Protein 1CYN (pdb70)

Solvent-accessible surface area: 87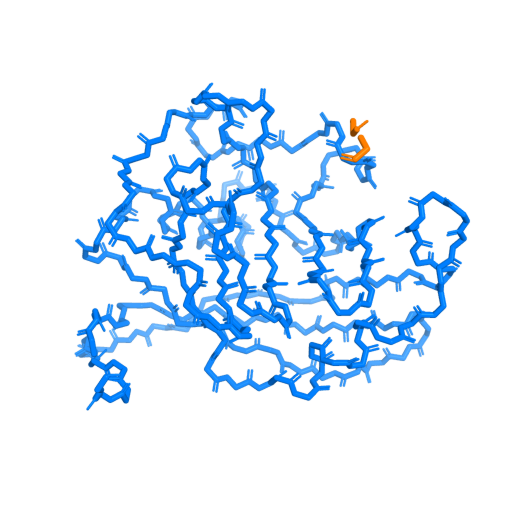54 Å² total

Foldseek 3Di:
DAWFFWKKKFFKAFFPGGLGIWIKGWRCVVQVVVVVFQQCQQACVVVHHAAFAFFFAAAAQWKTKTFARPPNHPPHAATPVGRWAFDRFQPDAQAFFFWKWFDADWGRGGGGMIIGTHTRDRVCRPTIHTTIGTPDCVVSRVVVNPADADPRRGHPTTMTRNHMHMDGDPDIDDPDDD

GO terms:
  GO:0005515 protein binding (F, IPI)
  GO:0003755 peptidyl-prolyl cis-trans isomerase activity (F, IDA)
  GO:0030593 neutrophil chemotaxis (P, IDA)
  GO:0042470 melanosome (C, EXP)
  GO:0005783 endoplasmic reticulum (C, TAS)
  GO:0048471 perinuclear region of cytoplasm (C, IDA)
  GO:0044794 host-mediated activation of viral process (P, IMP)
  GO:0044829 host-mediated activation of viral genome replication (P, IMP)
  GO:0070063 RNA polymerase binding (F, IPI)
  GO:0005788 endoplasmic reticulum lumen (C, TAS)
  GO:0005829 cytosol (C, TAS)
  GO:0005783 endoplasmic reticulum (C, IDA)
  GO:0006457 protein folding (P, IDA)
  GO:0070062 extracellular exosome (C, HDA)
  GO:0005634 nucleus (C, HDA)
  GO:0005925 focal adhesion (C, HDA)
  GO:0016020 membrane (C, HDA)
  GO:0040018 positive regulation of multicellular organism growth (P, IMP)
  GO:0003723 RNA binding (F, HDA)
  GO:0050821 protein stabilization (P, IMP)

Nearest PDB structures (foldseek):
  1cyn-assembly1_A  TM=1.006E+00  e=3.458E-37  Homo sapiens
  4fru-assembly1_A  TM=9.930E-01  e=2.371E-34  Equus caballus
  4frv-assembly1_A  TM=9.928E-01  e=8.377E-34  Equus caballus
  2rmc-assembly4_G  TM=9.953E-01  e=3.148E-30  Mus musculus
  8cu5-assembly3_C  TM=1.000E+00  e=2.821E-30  Brugia malayi

CATH classification: 2.40.100.10

Sequence (180 aa):
GPKVTVKVYFDLRIGDEDVGRVIFGLFGKTVPKTVDNFVALATGEKGFGYKNSKFHRVIKDFMIQGGDFTRGDGTGGKSIYGERFPDENFKLKHYGPGWVSMANAGKDTNGSQFFITTVKTAWLDGKHVVFGKVLEGMEVVRKVESTKTDSRDKPLKDVIIADCGKIEVEKPFAIAKEVA

Organism: Homo sapiens (NCBI:txid9606)

Secondary structure (DSSP, 8-state):
-PEEEEEEEEEEEETTEEEEEEEEEE-TTTSHHHHHHHHHHHHTTTS--STT-BEEEEETTTEEEE--TTTSSSS---BBTBS-B------S---STTEEEE--SSTT-B-S-EEEESS--GGGTTTS-EEEEEEE-HHHHHHHHTS-B-TTS-BSS-EEEEEEEEEEEEEEEEPS--/--

InterPro domains:
  IPR002130 Cyclophilin-type peptidyl-prolyl cis-trans isomerase domain [PF00160] (48-203)
  IPR002130 Cyclophilin-type peptidyl-prolyl cis-trans isomerase domain [PR00153] (64-79)
  IPR002130 Cyclophilin-type peptidyl-prolyl cis-trans isomerase domain [PR00153] (93-105)
  IPR002130 Cyclophilin-type peptidyl-prolyl cis-trans isomerase domain [PR00153] (136-151)
  IPR002130 Cyclophilin-type peptidyl-prolyl cis-trans isomerase domain [PR00153] (151-163)
  IPR002130 Cyclophilin-type peptidyl-prolyl cis-trans isomerase domain [PR00153] (164-179)
  IPR002130 Cyclophilin-type peptidyl-prolyl cis-trans isomerase domain [PS50072] (47-204)
  IPR020892 Cyclophilin-type peptidyl-prolyl cis-trans isomerase, conserved site [PS00170] (88-105)
  IPR029000 Cyclophilin-like domain superfamily [G3DSA:2.40.100.10] (29-216)
  IPR029000 Cyclophilin-like domain superfamily [SSF50891] (42-206)

Structure (mmCIF, N/CA/C/O backbone):
data_1CYN
#
_entry.id   1CYN
#
_cell.length_a   37.460
_cell.length_b   46.944
_cell.length_c   115.442
_cell.angle_alpha   90.00
_cell.angle_beta   90.00
_cell.angle_gamma   90.00
#
_symmetry.space_group_name_H-M   'P 21 21 21'
#
loop_
_entity.id
_entity.type
_entity.pdbx_description
1 polymer 'PEPTIDYL-PROLYL CIS-TRANS ISOMERASE B'
2 polymer 'CYCLOSPORIN A'
3 water water
#
loop_
_atom_site.group_PDB
_atom_site.id
_atom_site.type_symbol
_atom_site.label_atom_id
_atom_site.label_alt_id
_atom_site.label_comp_id
_atom_site.label_asym_id
_atom_site.label_entity_id
_atom_site.label_seq_id
_atom_site.pdbx_PDB_ins_code
_atom_site.Cartn_x
_atom_site.Cartn_y
_atom_site.Cartn_z
_atom_site.occupancy
_atom_site.B_iso_or_equiv
_atom_site.auth_seq_id
_atom_site.auth_comp_id
_atom_site.auth_asym_id
_atom_site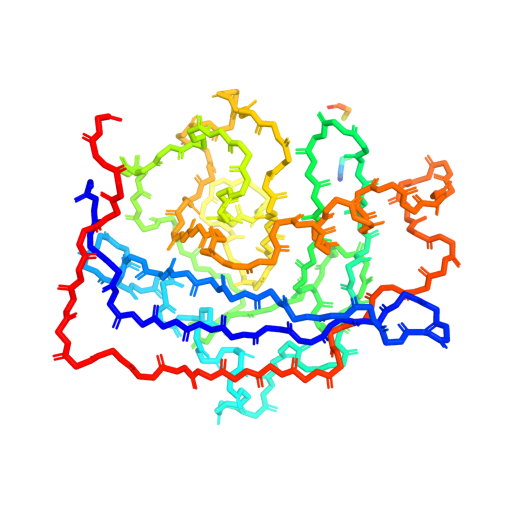.auth_atom_id
_atom_site.pdbx_PDB_model_num
ATOM 1 N N . GLY A 1 1 ? 8.882 -0.949 50.135 1.00 46.50 7 GLY A N 1
ATOM 2 C CA . GLY A 1 1 ? 8.453 -0.578 48.787 1.00 43.17 7 GLY A CA 1
ATOM 3 C C . GLY A 1 1 ? 9.336 -1.275 47.754 1.00 40.29 7 GLY A C 1
ATOM 4 O O . GLY A 1 1 ? 9.356 -2.516 47.735 1.00 41.86 7 GLY A O 1
ATOM 5 N N . PRO A 1 2 ? 10.059 -0.534 46.890 1.00 34.88 8 PRO A N 1
ATOM 6 C CA . PRO A 1 2 ? 11.022 -1.098 45.948 1.00 28.95 8 PRO A CA 1
ATOM 7 C C . PRO A 1 2 ? 12.181 -1.686 46.773 1.00 24.45 8 PRO A C 1
ATOM 8 O O . PRO A 1 2 ? 12.316 -1.388 47.979 1.00 23.10 8 PRO A O 1
ATOM 12 N N . LYS A 1 3 ? 12.967 -2.553 46.146 1.00 18.76 9 LYS A N 1
ATOM 13 C CA . LYS A 1 3 ? 14.082 -3.182 46.822 1.00 18.13 9 LYS A CA 1
ATOM 14 C C . LYS A 1 3 ? 15.421 -2.531 46.566 1.00 15.90 9 LYS A C 1
ATOM 15 O O . LYS A 1 3 ? 15.738 -2.160 45.433 1.00 15.01 9 LYS A O 1
ATOM 21 N N . VAL A 1 4 ? 16.197 -2.358 47.634 1.00 14.42 10 VAL A N 1
ATOM 22 C CA . VAL A 1 4 ? 17.571 -1.863 47.556 1.00 13.03 10 VAL A CA 1
ATOM 23 C C . VAL A 1 4 ? 18.443 -3.010 47.073 1.00 10.07 10 VAL A C 1
ATOM 24 O O . VAL A 1 4 ? 18.443 -4.082 47.688 1.00 11.19 10 VAL A O 1
ATOM 28 N N . THR A 1 5 ? 19.171 -2.779 45.984 1.00 8.38 11 THR A N 1
ATOM 29 C CA . THR A 1 5 ? 20.018 -3.816 45.421 1.00 8.94 11 THR A CA 1
ATOM 30 C C . THR A 1 5 ? 21.516 -3.531 45.591 1.00 9.52 11 THR A C 1
ATOM 31 O O . THR A 1 5 ? 22.346 -4.435 45.424 1.00 9.55 11 THR A O 1
ATOM 35 N N . VAL A 1 6 ? 21.927 -2.303 45.928 1.00 9.45 12 VAL A N 1
ATOM 36 C CA . VAL A 1 6 ? 23.330 -1.904 46.046 1.00 11.47 12 VAL A CA 1
ATOM 37 C C . VAL A 1 6 ? 23.263 -0.683 46.954 1.00 10.65 12 VAL A C 1
ATOM 38 O O . VAL A 1 6 ? 22.235 0.022 46.957 1.00 10.67 12 VAL A O 1
ATOM 42 N N . LYS A 1 7 ? 24.353 -0.399 47.664 1.00 11.10 13 LYS A N 1
ATOM 43 C CA . LYS A 1 7 ? 24.439 0.830 48.436 1.00 10.38 13 LYS A CA 1
ATOM 44 C C . LYS A 1 7 ? 25.687 1.565 47.987 1.00 9.70 13 LYS A C 1
ATOM 45 O O . LYS A 1 7 ? 26.586 0.967 47.402 1.00 8.37 13 LYS A O 1
ATOM 51 N N . VAL A 1 8 ? 25.739 2.872 48.198 1.00 9.22 14 VAL A N 1
ATOM 52 C CA . VAL A 1 8 ? 26.840 3.737 47.803 1.00 9.31 14 VAL A CA 1
ATOM 53 C C . VAL A 1 8 ? 27.062 4.656 48.993 1.00 10.36 14 VAL A C 1
ATOM 54 O O . VAL A 1 8 ? 26.067 5.145 49.544 1.00 11.98 14 VAL A O 1
ATOM 58 N N . TYR A 1 9 ? 28.297 4.920 49.418 1.00 9.65 15 TYR A N 1
ATOM 59 C CA . TYR A 1 9 ? 28.506 5.883 50.481 1.00 8.23 15 TYR A CA 1
ATOM 60 C C . TYR A 1 9 ? 29.228 7.078 49.898 1.00 7.26 15 TYR A C 1
ATOM 61 O O . TYR A 1 9 ? 29.998 6.899 48.939 1.00 7.51 15 TYR A O 1
ATOM 70 N N . PHE A 1 10 ? 28.996 8.255 50.480 1.00 7.01 16 PHE A N 1
ATOM 71 C CA . PHE A 1 10 ? 29.749 9.472 50.193 1.00 7.91 16 PHE A CA 1
ATOM 72 C C . PHE A 1 10 ? 30.237 9.994 51.537 1.00 8.52 16 PHE A C 1
ATOM 73 O O . PHE A 1 10 ? 29.438 10.058 52.494 1.00 8.18 16 PHE A O 1
ATOM 81 N N . ASP A 1 11 ? 31.505 10.400 51.620 1.00 9.63 17 ASP A N 1
ATOM 82 C CA . ASP A 1 11 ? 32.065 11.084 52.797 1.00 8.64 17 ASP A CA 1
ATOM 83 C C . ASP A 1 11 ? 32.142 12.543 52.360 1.00 8.50 17 ASP A C 1
ATOM 84 O O . ASP A 1 11 ? 32.819 12.859 51.381 1.00 8.20 17 ASP A O 1
ATOM 89 N N . LEU A 1 12 ? 31.497 13.480 53.041 1.00 7.68 18 LEU A N 1
ATOM 90 C CA . LEU A 1 12 ? 31.424 14.871 52.617 1.00 7.48 18 LEU A CA 1
ATOM 91 C C . LEU A 1 12 ? 32.231 15.756 53.505 1.00 7.54 18 LEU A C 1
ATOM 92 O O . LEU A 1 12 ? 32.444 15.435 54.687 1.00 7.16 18 LEU A O 1
ATOM 97 N N . ARG A 1 13 ? 32.676 16.853 52.939 1.00 6.30 19 ARG A N 1
ATOM 98 C CA . ARG A 1 13 ? 33.406 17.864 53.677 1.00 10.28 19 ARG A CA 1
ATOM 99 C C . ARG A 1 13 ? 32.730 19.173 53.353 1.00 10.74 19 ARG A C 1
ATOM 100 O O . ARG A 1 13 ? 32.270 19.334 52.211 1.00 11.85 19 ARG A O 1
ATOM 108 N N . ILE A 1 14 ? 32.602 20.074 54.324 1.00 8.70 20 ILE A N 1
ATOM 109 C CA . ILE A 1 14 ? 32.047 21.400 54.059 1.00 9.79 20 ILE A CA 1
ATOM 110 C C . ILE A 1 14 ? 33.204 22.293 54.466 1.00 10.24 20 ILE A C 1
ATOM 111 O O . ILE A 1 14 ? 33.584 22.374 55.643 1.00 8.19 20 ILE A O 1
ATOM 116 N N . GLY A 1 15 ? 33.799 22.967 53.484 1.00 11.44 21 GLY A N 1
ATOM 117 C CA . GLY A 1 15 ? 34.969 23.809 53.723 1.00 12.64 21 GLY A CA 1
ATOM 118 C C . GLY A 1 15 ? 36.076 22.943 54.319 1.00 13.39 21 GLY A C 1
ATOM 119 O O . GLY A 1 15 ? 36.332 21.837 53.838 1.00 14.38 21 GLY A O 1
ATOM 120 N N . ASP A 1 16 ? 36.653 23.333 55.438 1.00 14.41 22 ASP A N 1
ATOM 121 C CA . ASP A 1 16 ? 37.748 22.581 56.023 1.00 16.76 22 ASP A CA 1
ATOM 122 C C . ASP A 1 16 ? 37.269 21.586 57.048 1.00 14.80 22 ASP A C 1
ATOM 123 O O . ASP A 1 16 ? 37.932 21.388 58.065 1.00 18.46 22 ASP A O 1
ATOM 128 N N . GLU A 1 17 ? 36.162 20.921 56.853 1.00 12.37 23 GLU A N 1
ATOM 129 C CA . GLU A 1 17 ? 35.650 20.087 57.911 1.00 11.73 23 GLU A CA 1
ATOM 130 C C . GLU A 1 17 ? 35.004 18.855 57.341 1.00 11.60 23 GLU A C 1
ATOM 131 O O . GLU A 1 17 ? 34.144 18.908 56.469 1.00 10.09 23 GLU A O 1
ATOM 137 N N . ASP A 1 18 ? 35.458 17.742 57.882 1.00 11.37 24 ASP A N 1
ATOM 138 C CA . ASP A 1 18 ? 34.889 16.440 57.644 1.00 12.03 24 ASP A CA 1
ATOM 139 C C . ASP A 1 18 ? 33.519 16.433 58.309 1.00 13.02 24 ASP A C 1
ATOM 140 O O . ASP A 1 18 ? 33.428 16.533 59.542 1.00 12.23 24 ASP A O 1
ATOM 145 N N . VAL A 1 19 ? 32.433 16.336 57.540 1.00 11.92 25 VAL A N 1
ATOM 146 C CA . VAL A 1 19 ? 31.132 16.439 58.160 1.00 11.85 25 VAL A CA 1
ATOM 147 C C . VAL A 1 19 ? 30.447 15.105 58.363 1.00 12.34 25 VAL A C 1
ATOM 148 O O . VAL A 1 19 ? 29.520 15.059 59.174 1.00 15.65 25 VAL A O 1
ATOM 155 N N . GLY A 1 20 ? 30.807 14.001 57.718 1.00 11.63 26 GLY A N 1
ATOM 156 C CA . GLY A 1 20 ? 30.147 12.721 57.954 1.00 10.17 26 GLY A CA 1
ATOM 157 C C . GLY A 1 20 ? 29.963 11.926 56.669 1.00 9.54 26 GLY A C 1
ATOM 158 O O . GLY A 1 20 ? 30.390 12.322 55.574 1.00 9.25 26 GLY A O 1
ATOM 159 N N . ARG A 1 21 ? 29.248 10.828 56.831 1.00 8.92 27 ARG A N 1
ATOM 160 C CA . ARG A 1 21 ? 29.002 9.863 55.783 1.00 10.73 27 ARG A CA 1
ATOM 161 C C . ARG A 1 21 ? 27.509 9.802 55.461 1.00 11.24 27 ARG A C 1
ATOM 162 O O . ARG A 1 21 ? 26.674 9.847 56.367 1.00 10.93 27 ARG A O 1
ATOM 170 N N . VAL A 1 22 ? 27.137 9.694 54.180 1.00 10.82 28 VAL A N 1
ATOM 171 C CA . VAL A 1 22 ? 25.755 9.542 53.713 1.00 10.25 28 VAL A CA 1
ATOM 172 C C . VAL A 1 22 ? 25.779 8.170 53.057 1.00 9.39 28 VAL A C 1
ATOM 173 O O . VAL A 1 22 ? 26.710 7.932 52.279 1.00 7.89 28 VAL A O 1
ATOM 177 N N . ILE A 1 23 ? 24.812 7.280 53.282 1.00 9.09 29 ILE A N 1
ATOM 178 C CA . ILE A 1 23 ? 24.748 5.969 52.609 1.00 9.15 29 ILE A CA 1
ATOM 179 C C . ILE A 1 23 ? 23.441 5.995 51.788 1.00 9.33 29 ILE A C 1
ATOM 180 O O . ILE A 1 23 ? 22.355 6.269 52.352 1.00 7.99 29 ILE A O 1
ATOM 185 N N . PHE A 1 24 ? 23.491 5.688 50.493 1.00 8.44 30 PHE A N 1
ATOM 186 C CA . PHE A 1 24 ? 22.320 5.641 49.614 1.00 9.11 30 PHE A CA 1
ATOM 187 C C . PHE A 1 24 ? 21.948 4.195 49.365 1.00 9.31 30 PHE A C 1
ATOM 188 O O . PHE A 1 24 ? 22.832 3.342 49.245 1.00 10.81 30 PHE A O 1
ATOM 196 N N . GLY A 1 25 ? 20.664 3.889 49.256 1.00 9.65 31 GLY A N 1
ATOM 197 C CA . GLY A 1 25 ? 20.210 2.575 48.821 1.00 8.08 31 GLY A CA 1
ATOM 198 C C . GLY A 1 25 ? 19.667 2.801 47.409 1.00 8.56 31 GLY A C 1
ATOM 199 O O . GLY A 1 25 ? 18.896 3.737 47.199 1.00 8.27 31 GLY A O 1
ATOM 200 N N . LEU A 1 26 ? 20.052 2.002 46.405 1.00 8.92 32 LEU A N 1
ATOM 201 C CA . LEU A 1 26 ? 19.679 2.220 45.007 1.00 8.88 32 LEU A CA 1
ATOM 202 C C . LEU A 1 26 ? 18.762 1.102 44.529 1.00 9.15 32 LEU A C 1
ATOM 203 O O . LEU A 1 26 ? 18.942 -0.079 44.881 1.00 9.56 32 LEU A O 1
ATOM 208 N N . PHE A 1 27 ? 17.798 1.466 43.686 1.00 8.94 33 PHE A N 1
ATOM 209 C CA . PHE A 1 27 ? 16.742 0.553 43.264 1.00 9.89 33 PHE A CA 1
ATOM 210 C C . PHE A 1 27 ? 17.029 -0.040 41.877 1.00 10.86 33 PHE A C 1
ATOM 211 O O . PHE A 1 27 ? 16.389 0.270 40.852 1.00 11.15 33 PHE A O 1
ATOM 219 N N . GLY A 1 28 ? 18.040 -0.919 41.870 1.00 11.31 34 GLY A N 1
ATOM 220 C CA . GLY A 1 28 ? 18.547 -1.548 40.653 1.00 12.12 34 GLY A CA 1
ATOM 221 C C . GLY A 1 28 ? 17.549 -2.466 39.946 1.00 14.22 34 GLY A C 1
ATOM 222 O O . GLY A 1 28 ? 17.731 -2.814 38.777 1.00 14.86 34 GLY A O 1
ATOM 223 N N . LYS A 1 29 ? 16.490 -2.933 40.585 1.00 15.60 35 LYS A N 1
ATOM 224 C CA . LYS A 1 29 ? 15.500 -3.716 39.879 1.00 18.42 35 LYS A CA 1
ATOM 225 C C . LYS A 1 29 ? 14.517 -2.774 39.175 1.00 17.68 35 LYS A C 1
ATOM 226 O O . LYS A 1 29 ? 13.898 -3.183 38.189 1.00 17.17 35 LYS A O 1
ATOM 232 N N . THR A 1 30 ? 14.338 -1.529 39.652 1.00 13.05 36 THR A N 1
ATOM 233 C CA . THR A 1 30 ? 13.376 -0.611 39.065 1.00 13.05 36 THR A CA 1
ATOM 234 C C . THR A 1 30 ? 13.984 0.192 37.919 1.00 12.72 36 THR A C 1
ATOM 235 O O . THR A 1 30 ? 13.386 0.413 36.858 1.00 12.54 36 THR A O 1
ATOM 239 N N . VAL A 1 31 ? 15.193 0.700 38.149 1.00 12.00 37 VAL A N 1
ATOM 240 C CA . VAL A 1 31 ? 15.886 1.507 37.155 1.00 10.38 37 VAL A CA 1
ATOM 241 C C . VAL A 1 31 ? 17.326 1.014 37.076 1.00 10.12 37 VAL A C 1
ATOM 242 O O . VAL A 1 31 ? 18.280 1.733 37.413 1.00 10.79 37 VAL A O 1
ATOM 246 N N . PRO A 1 32 ? 17.557 -0.209 36.577 1.00 10.18 38 PRO A N 1
ATOM 247 C CA . PRO A 1 32 ? 18.882 -0.806 36.504 1.00 10.47 38 PRO A CA 1
ATOM 248 C C . PRO A 1 32 ? 19.927 0.050 35.820 1.00 10.58 38 PRO A C 1
ATOM 249 O O . PRO A 1 32 ? 21.034 0.193 36.331 1.00 8.53 38 PRO A O 1
ATOM 253 N N . LYS A 1 33 ? 19.602 0.684 34.694 1.00 10.73 39 LYS A N 1
ATOM 254 C CA . LYS A 1 33 ? 20.627 1.409 33.960 1.00 12.25 39 LYS A CA 1
ATOM 255 C C . LYS A 1 33 ? 21.021 2.728 34.593 1.00 10.17 39 LYS A C 1
ATOM 256 O O . LYS A 1 33 ? 22.197 3.092 34.548 1.00 11.17 39 LYS A O 1
ATOM 262 N N . THR A 1 34 ? 20.092 3.424 35.233 1.00 10.27 40 THR A N 1
ATOM 263 C CA . THR A 1 34 ? 20.381 4.685 35.900 1.00 9.33 40 THR A CA 1
ATOM 264 C C . THR A 1 34 ? 21.149 4.319 37.176 1.00 9.01 40 THR A C 1
ATOM 265 O O . THR A 1 34 ? 22.057 5.063 37.585 1.00 10.52 40 THR A O 1
ATOM 269 N N . VAL A 1 35 ? 20.825 3.199 37.837 1.00 8.43 41 VAL A N 1
ATOM 270 C CA . VAL A 1 35 ? 21.577 2.788 39.009 1.00 8.37 41 VAL A CA 1
ATOM 271 C C . VAL A 1 35 ? 22.986 2.383 38.567 1.00 10.85 41 VAL A C 1
ATOM 272 O O . VAL A 1 35 ? 23.967 2.800 39.191 1.00 9.85 41 VAL A O 1
ATOM 276 N N . ASP A 1 36 ? 23.188 1.602 37.499 1.00 10.56 42 ASP A N 1
ATOM 277 C CA . ASP A 1 36 ? 24.542 1.231 37.078 1.00 11.12 42 ASP A CA 1
ATOM 278 C C . ASP A 1 36 ? 25.473 2.403 36.804 1.00 9.27 42 ASP A C 1
ATOM 279 O O . ASP A 1 36 ? 26.650 2.381 37.175 1.00 10.19 42 ASP A O 1
ATOM 284 N N . ASN A 1 37 ? 24.938 3.449 36.166 1.00 8.81 43 ASN A N 1
ATOM 285 C CA . ASN A 1 37 ? 25.642 4.703 35.904 1.00 8.75 43 ASN A CA 1
ATOM 286 C C . ASN A 1 37 ? 26.137 5.377 37.202 1.00 10.05 43 ASN A C 1
ATOM 287 O O . ASN A 1 37 ? 27.314 5.666 37.403 1.00 11.12 43 ASN A O 1
ATOM 292 N N . PHE A 1 38 ? 25.231 5.623 38.146 1.00 9.16 44 PHE A N 1
ATOM 293 C CA . PHE A 1 38 ? 25.566 6.218 39.442 1.00 9.29 44 PHE A CA 1
ATOM 294 C C . PHE A 1 38 ? 26.613 5.413 40.215 1.00 8.68 44 PHE A C 1
ATOM 295 O O . PHE A 1 38 ? 27.575 5.978 40.750 1.00 8.06 44 PHE A O 1
ATOM 303 N N . VAL A 1 39 ? 26.443 4.082 40.285 1.00 9.20 45 VAL A N 1
ATOM 304 C CA . VAL A 1 39 ? 27.385 3.218 41.001 1.00 10.73 45 VAL A CA 1
ATOM 305 C C . VAL A 1 39 ? 28.725 3.273 40.305 1.00 11.84 45 VAL A C 1
ATOM 306 O O . VAL A 1 39 ? 29.733 3.500 40.987 1.00 12.94 45 VAL A O 1
ATOM 310 N N . ALA A 1 40 ? 28.772 3.163 38.976 1.00 12.08 46 ALA A N 1
ATOM 311 C CA . ALA A 1 40 ? 30.045 3.241 38.250 1.00 12.53 46 ALA A CA 1
ATOM 312 C C . ALA A 1 40 ? 30.739 4.589 38.456 1.00 11.92 46 ALA A C 1
ATOM 313 O O . ALA A 1 40 ? 31.967 4.650 38.604 1.00 12.68 46 ALA A O 1
ATOM 315 N N . LEU A 1 41 ? 30.002 5.697 38.532 1.00 11.19 47 LEU A N 1
ATOM 316 C CA . LEU A 1 41 ? 30.653 6.959 38.823 1.00 11.81 47 LEU A CA 1
ATOM 317 C C . LEU A 1 41 ? 31.085 7.051 40.284 1.00 11.22 47 LEU A C 1
ATOM 318 O O . LEU A 1 41 ? 31.982 7.827 40.595 1.00 11.67 47 LEU A O 1
ATOM 323 N N . ALA A 1 42 ? 30.501 6.332 41.234 1.00 11.31 48 ALA A N 1
ATOM 324 C CA . ALA A 1 42 ? 30.929 6.420 42.612 1.00 11.55 48 ALA A CA 1
ATOM 325 C C . ALA A 1 42 ? 32.175 5.578 42.857 1.00 14.05 48 ALA A C 1
ATOM 326 O O . ALA A 1 42 ? 32.941 5.824 43.795 1.00 13.88 48 ALA A O 1
ATOM 328 N N . THR A 1 43 ? 32.391 4.513 42.087 1.00 14.48 49 THR A N 1
ATOM 329 C CA . THR A 1 43 ? 33.578 3.701 42.279 1.00 16.77 49 THR A CA 1
ATOM 330 C C . THR A 1 43 ? 34.736 4.268 41.440 1.00 19.03 49 THR A C 1
ATOM 331 O O . THR A 1 43 ? 35.889 3.915 41.681 1.00 20.11 49 THR A O 1
ATOM 335 N N . GLY A 1 44 ? 34.486 5.093 40.422 1.00 17.95 50 GLY A N 1
ATOM 336 C CA . GLY A 1 44 ? 35.541 5.620 39.584 1.00 20.73 50 GLY A CA 1
ATOM 337 C C . GLY A 1 44 ? 36.015 4.556 38.602 1.00 24.14 50 GLY A C 1
ATOM 338 O O . GLY A 1 44 ? 37.040 4.743 37.937 1.00 23.62 50 GLY A O 1
ATOM 339 N N . GLU A 1 45 ? 35.244 3.469 38.459 1.00 27.23 51 GLU A N 1
ATOM 340 C CA . GLU A 1 45 ? 35.536 2.338 37.588 1.00 30.75 51 GLU A CA 1
ATOM 341 C C . GLU A 1 45 ? 36.041 2.659 36.209 1.00 31.36 51 GLU A C 1
ATOM 342 O O . GLU A 1 45 ? 37.070 2.135 35.796 1.00 33.53 51 GLU A O 1
ATOM 348 N N . LYS A 1 46 ? 35.303 3.490 35.481 1.00 29.69 52 LYS A N 1
ATOM 349 C CA . LYS A 1 46 ? 35.642 3.816 34.118 1.00 29.74 52 LYS A CA 1
ATOM 350 C C . LYS A 1 46 ? 36.630 4.965 34.052 1.00 28.24 52 LYS A C 1
ATOM 351 O O . LYS A 1 46 ? 36.718 5.672 33.054 1.00 29.85 52 LYS A O 1
ATOM 357 N N . GLY A 1 47 ? 37.348 5.260 35.117 1.00 26.56 53 GLY A N 1
ATOM 358 C CA . GLY A 1 47 ? 38.373 6.277 35.063 1.00 26.00 53 GLY A CA 1
ATOM 359 C C . GLY A 1 47 ? 37.925 7.698 35.345 1.00 24.87 53 GLY A C 1
ATOM 360 O O . GLY A 1 47 ? 38.782 8.585 35.344 1.00 26.74 53 GLY A O 1
ATOM 361 N N . PHE A 1 48 ? 36.641 7.963 35.584 1.00 22.37 54 PHE A N 1
ATOM 362 C CA . PHE A 1 48 ? 36.151 9.284 35.927 1.00 17.99 54 PHE A CA 1
ATOM 363 C C . PHE A 1 48 ? 35.024 9.040 36.924 1.00 16.26 54 PHE A C 1
ATOM 364 O O . PHE A 1 48 ? 34.463 7.927 36.971 1.00 14.99 54 PHE A O 1
ATOM 372 N N . GLY A 1 49 ? 34.686 10.056 37.707 1.00 12.84 55 GLY A N 1
ATOM 373 C CA . GLY A 1 49 ? 33.641 9.873 38.671 1.00 12.94 55 GLY A CA 1
ATOM 374 C C . GLY A 1 49 ? 33.502 11.033 39.633 1.00 11.36 55 GLY A C 1
ATOM 375 O O . GLY A 1 49 ? 34.043 12.138 39.462 1.00 11.63 55 GLY A O 1
ATOM 376 N N . TYR A 1 50 ? 32.777 10.706 40.700 1.00 11.66 56 TYR A N 1
ATOM 377 C CA . TYR A 1 50 ? 32.351 11.720 41.662 1.00 10.44 56 TYR A CA 1
ATOM 378 C C . TYR A 1 50 ? 33.394 12.071 42.706 1.00 11.30 56 TYR A C 1
ATOM 379 O O . TYR A 1 50 ? 33.306 13.159 43.279 1.00 10.36 56 TYR A O 1
ATOM 388 N N . LYS A 1 51 ? 34.367 11.215 43.032 1.00 11.78 57 LYS A N 1
ATOM 389 C CA . LYS A 1 51 ? 35.336 11.548 44.061 1.00 11.76 57 LYS A CA 1
ATOM 390 C C . LYS A 1 51 ? 36.009 12.878 43.770 1.00 11.15 57 LYS A C 1
ATOM 391 O O . LYS A 1 51 ? 36.491 13.120 42.664 1.00 12.08 57 LYS A O 1
ATOM 397 N N . ASN A 1 52 ? 36.006 13.753 44.767 1.00 10.55 58 ASN A N 1
ATOM 398 C CA . ASN A 1 52 ? 36.597 15.085 44.799 1.00 10.53 58 ASN A CA 1
ATOM 399 C C . ASN A 1 52 ? 35.763 16.107 44.075 1.00 12.91 58 ASN A C 1
ATOM 400 O O . ASN A 1 52 ? 36.199 17.264 43.962 1.00 13.80 58 ASN A O 1
ATOM 405 N N . SER A 1 53 ? 34.548 15.793 43.597 1.00 12.63 59 SER A N 1
ATOM 406 C CA . SER A 1 53 ? 33.711 16.827 42.976 1.00 11.18 59 SER A CA 1
ATOM 407 C C . SER A 1 53 ? 32.844 17.535 44.015 1.00 11.27 59 SER A C 1
ATOM 408 O O . SER A 1 53 ? 32.764 17.085 45.167 1.00 11.53 59 SER A O 1
ATOM 411 N N . LYS A 1 54 ? 32.154 18.607 43.615 1.00 12.21 60 LYS A N 1
ATOM 412 C CA . LYS A 1 54 ? 31.439 19.459 44.557 1.00 13.29 60 LYS A CA 1
ATOM 413 C C . LYS A 1 54 ? 29.948 19.482 44.340 1.00 13.16 60 LYS A C 1
ATOM 414 O O . LYS A 1 54 ? 29.470 19.154 43.243 1.00 13.99 60 LYS A O 1
ATOM 420 N N . PHE A 1 55 ? 29.215 19.899 45.360 1.00 10.00 61 PHE A N 1
ATOM 421 C CA . PHE A 1 55 ? 27.795 20.174 45.238 1.00 10.58 61 PHE A CA 1
ATOM 422 C C . PHE A 1 55 ? 27.767 21.648 44.897 1.00 10.96 61 PHE A C 1
ATOM 423 O O . PHE A 1 55 ? 28.112 22.507 45.706 1.00 13.80 61 PHE A O 1
ATOM 431 N N . HIS A 1 56 ? 27.360 21.968 43.681 1.00 10.59 62 HIS A N 1
ATOM 432 C CA . HIS A 1 56 ? 27.371 23.344 43.232 1.00 9.42 62 HIS A CA 1
ATOM 433 C C . HIS A 1 56 ? 26.126 24.169 43.512 1.00 9.32 62 HIS A C 1
ATOM 434 O O . HIS A 1 56 ? 26.182 25.385 43.319 1.00 9.48 62 HIS A O 1
ATOM 441 N N . ARG A 1 57 ? 25.003 23.565 43.926 1.00 9.01 63 ARG A N 1
ATOM 442 C CA . ARG A 1 57 ? 23.764 24.328 44.045 1.00 8.71 63 ARG A CA 1
ATOM 443 C C . ARG A 1 57 ? 22.950 23.738 45.187 1.00 9.39 63 ARG A C 1
ATOM 444 O O . ARG A 1 57 ? 22.661 22.529 45.151 1.00 7.94 63 ARG A O 1
ATOM 452 N N . VAL A 1 58 ? 22.702 24.509 46.277 1.00 9.44 64 VAL A N 1
ATOM 453 C CA . VAL A 1 58 ? 21.892 23.962 47.365 1.00 11.08 64 VAL A CA 1
ATOM 454 C C . VAL A 1 58 ? 20.915 25.074 47.701 1.00 9.78 64 VAL A C 1
ATOM 455 O O . VAL A 1 58 ? 21.241 26.266 47.682 1.00 10.62 64 VAL A O 1
ATOM 462 N N . ILE A 1 59 ? 19.667 24.675 47.914 1.00 8.20 65 ILE A N 1
ATOM 463 C CA . ILE A 1 59 ? 18.592 25.601 48.202 1.00 9.27 65 ILE A CA 1
ATOM 464 C C . ILE A 1 59 ? 17.878 24.970 49.396 1.00 10.28 65 ILE A C 1
ATOM 465 O O . ILE A 1 59 ? 17.357 23.849 49.340 1.00 10.16 65 ILE A O 1
ATOM 470 N N . LYS A 1 60 ? 17.863 25.696 50.503 1.00 10.37 66 LYS A N 1
ATOM 471 C CA . LYS A 1 60 ? 17.220 25.263 51.736 1.00 11.03 66 LYS A CA 1
ATOM 472 C C . LYS A 1 60 ? 15.745 25.032 51.422 1.00 11.82 66 LYS A C 1
ATOM 473 O O . LYS A 1 60 ? 15.155 25.740 50.606 1.00 11.65 66 LYS A O 1
ATOM 479 N N . ASP A 1 61 ? 15.167 24.028 52.074 1.00 12.38 67 ASP A N 1
ATOM 480 C CA . ASP A 1 61 ? 13.805 23.555 51.8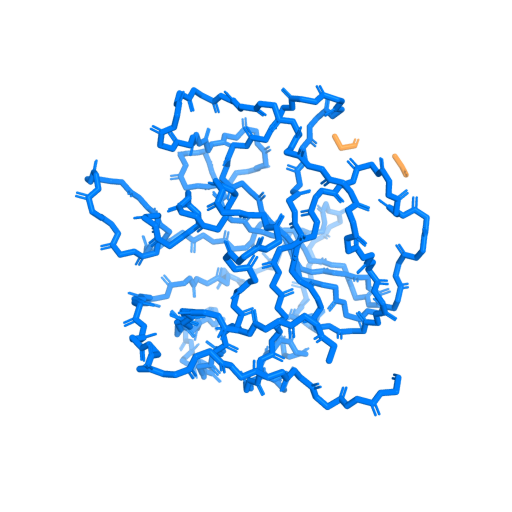70 1.00 14.44 67 ASP A CA 1
ATOM 481 C C . ASP A 1 61 ? 13.503 23.093 50.451 1.00 13.26 67 ASP A C 1
ATOM 482 O O . ASP A 1 61 ? 12.348 23.141 50.004 1.00 12.53 67 ASP A O 1
ATOM 487 N N . PHE A 1 62 ? 14.541 22.679 49.715 1.00 10.65 68 PHE A N 1
ATOM 488 C CA . PHE A 1 62 ? 14.307 22.141 48.405 1.00 8.78 68 PHE A CA 1
ATOM 489 C C . PHE A 1 62 ? 15.199 20.939 48.165 1.00 7.36 68 PHE A C 1
ATOM 490 O O . PHE A 1 62 ? 14.728 19.806 48.230 1.00 8.13 68 PHE A O 1
ATOM 498 N N . MET A 1 63 ? 16.481 21.105 47.904 1.00 8.87 69 MET A N 1
ATOM 499 C CA . MET A 1 63 ? 17.327 19.983 47.508 1.00 7.81 69 MET A CA 1
ATOM 500 C C . MET A 1 63 ? 18.762 20.463 47.488 1.00 7.66 69 MET A C 1
ATOM 501 O O . MET A 1 63 ? 19.013 21.684 47.561 1.00 7.06 69 MET A O 1
ATOM 506 N N . ILE A 1 64 ? 19.692 19.504 47.435 1.00 7.32 70 ILE A N 1
ATOM 507 C CA . ILE A 1 64 ? 21.098 19.826 47.215 1.00 6.27 70 ILE A CA 1
ATOM 508 C C . ILE A 1 64 ? 21.509 19.094 45.915 1.00 8.67 70 ILE A C 1
ATOM 509 O O . ILE A 1 64 ? 21.148 17.924 45.714 1.00 7.99 70 ILE A O 1
ATOM 514 N N . GLN A 1 65 ? 22.240 19.748 45.006 1.00 8.78 71 GLN A N 1
ATOM 515 C CA . GLN A 1 65 ? 22.537 19.231 43.675 1.00 8.11 71 GLN A CA 1
ATOM 516 C C . GLN A 1 65 ? 24.027 19.125 43.454 1.00 8.84 71 GLN A C 1
ATOM 517 O O . GLN A 1 65 ? 24.778 20.076 43.754 1.00 7.03 71 GLN A O 1
ATOM 523 N N . GLY A 1 66 ? 24.451 18.022 42.847 1.00 8.80 72 GLY A N 1
ATOM 524 C CA . GLY A 1 66 ? 25.866 17.800 42.615 1.00 9.41 72 GLY A CA 1
ATOM 525 C C . GLY A 1 66 ? 26.058 16.878 41.438 1.00 9.95 72 GLY A C 1
ATOM 526 O O . GLY A 1 66 ? 25.135 16.689 40.641 1.00 9.42 72 GLY A O 1
ATOM 527 N N . GLY A 1 67 ? 27.268 16.368 41.280 1.00 8.80 73 GLY A N 1
ATOM 528 C CA . GLY A 1 67 ? 27.579 15.383 40.264 1.00 7.91 73 GLY A CA 1
ATOM 529 C C . GLY A 1 67 ? 28.241 15.961 39.038 1.00 10.25 73 GLY A C 1
ATOM 530 O O . GLY A 1 67 ? 28.590 15.191 38.127 1.00 10.28 73 GLY A O 1
ATOM 531 N N . ASP A 1 68 ? 28.426 17.284 38.920 1.00 10.00 74 ASP A N 1
ATOM 532 C CA . ASP A 1 68 ? 29.097 17.806 37.731 1.00 11.26 74 ASP A CA 1
ATOM 533 C C . ASP A 1 68 ? 30.598 17.686 37.972 1.00 11.71 74 ASP A C 1
ATOM 534 O O . ASP A 1 68 ? 31.237 18.648 38.416 1.00 12.66 74 ASP A O 1
ATOM 539 N N . PHE A 1 69 ? 31.194 16.545 37.660 1.00 10.47 75 PHE A N 1
ATOM 540 C CA . PHE A 1 69 ? 32.604 16.413 37.881 1.00 14.77 75 PHE A CA 1
ATOM 541 C C . PHE A 1 69 ? 33.463 16.952 36.729 1.00 17.30 75 PHE A C 1
ATOM 542 O O . PHE A 1 69 ? 34.672 16.942 36.876 1.00 18.09 75 PHE A O 1
ATOM 550 N N . THR A 1 70 ? 32.966 17.414 35.577 1.00 18.91 76 THR A N 1
ATOM 551 C CA . THR A 1 70 ? 33.865 17.957 34.565 1.00 21.12 76 THR A CA 1
ATOM 552 C C . THR A 1 70 ? 33.995 19.473 34.666 1.00 23.49 76 THR A C 1
ATOM 553 O O . THR A 1 70 ? 35.090 20.011 34.678 1.00 26.33 76 THR A O 1
ATOM 557 N N . ARG A 1 71 ? 32.890 20.212 34.701 1.00 25.68 77 ARG A N 1
ATOM 558 C CA . ARG A 1 71 ? 32.913 21.665 34.799 1.00 26.91 77 ARG A CA 1
ATOM 559 C C . ARG A 1 71 ? 32.702 22.209 36.205 1.00 26.29 77 ARG A C 1
ATOM 560 O O . ARG A 1 71 ? 33.040 23.356 36.481 1.00 27.35 77 ARG A O 1
ATOM 568 N N . GLY A 1 72 ? 32.046 21.480 37.121 1.00 24.04 78 GLY A N 1
ATOM 569 C CA . GLY A 1 72 ? 31.787 21.955 38.474 1.00 21.24 78 GLY A CA 1
ATOM 570 C C . GLY A 1 72 ? 30.776 23.082 38.588 1.00 22.07 78 GLY A C 1
ATOM 571 O O . GLY A 1 72 ? 30.597 23.624 39.677 1.00 21.42 78 GLY A O 1
ATOM 572 N N . ASP A 1 73 ? 30.058 23.437 37.519 1.00 22.34 79 ASP A N 1
ATOM 573 C CA . ASP A 1 73 ? 29.109 24.565 37.555 1.00 23.25 79 ASP A CA 1
ATOM 574 C C . ASP A 1 73 ? 27.668 24.279 37.145 1.00 21.43 79 ASP A C 1
ATOM 575 O O . ASP A 1 73 ? 26.868 25.204 37.089 1.00 22.30 79 ASP A O 1
ATOM 580 N N . GLY A 1 74 ? 27.293 23.028 36.855 1.00 19.08 80 GLY A N 1
ATOM 581 C CA . GLY A 1 74 ? 25.949 22.746 36.390 1.00 18.11 80 GLY A CA 1
ATOM 582 C C . GLY A 1 74 ? 25.881 22.485 34.898 1.00 17.67 80 GLY A C 1
ATOM 583 O O . GLY A 1 74 ? 24.930 21.859 34.437 1.00 18.30 80 GLY A O 1
ATOM 584 N N . THR A 1 75 ? 26.882 22.859 34.102 1.00 18.13 81 THR A N 1
ATOM 585 C CA . THR A 1 75 ? 26.811 22.627 32.671 1.00 18.85 81 THR A CA 1
ATOM 586 C C . THR A 1 75 ? 27.513 21.359 32.226 1.00 18.04 81 THR A C 1
ATOM 587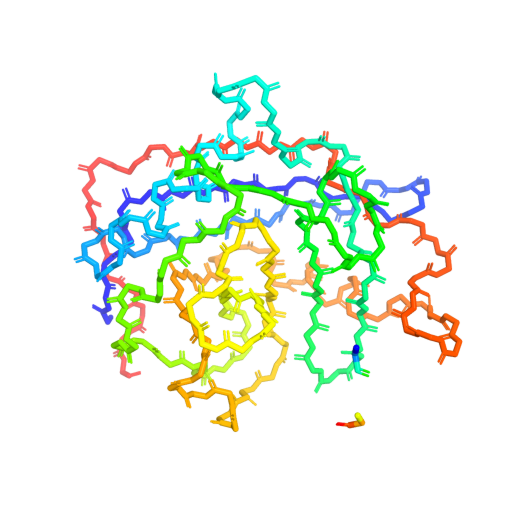 O O . THR A 1 75 ? 27.326 20.994 31.062 1.00 20.96 81 THR A O 1
ATOM 591 N N . GLY A 1 76 ? 28.251 20.638 33.096 1.00 17.30 82 GLY A N 1
ATOM 592 C CA . GLY A 1 76 ? 29.053 19.501 32.649 1.00 15.64 82 GLY A CA 1
ATOM 593 C C . GLY A 1 76 ? 28.559 18.161 33.155 1.00 16.57 82 GLY A C 1
ATOM 594 O O . GLY A 1 76 ? 27.404 17.983 33.566 1.00 18.14 82 GLY A O 1
ATOM 595 N N . GLY A 1 77 ? 29.488 17.222 33.214 1.00 15.77 83 GLY A N 1
ATOM 596 C CA . GLY A 1 77 ? 29.212 15.865 33.646 1.00 13.80 83 GLY A CA 1
ATOM 597 C C . GLY A 1 77 ? 28.969 14.993 32.416 1.00 14.74 83 GLY A C 1
ATOM 598 O O . GLY A 1 77 ? 28.747 15.497 31.317 1.00 14.91 83 GLY A O 1
ATOM 599 N N . LYS A 1 78 ? 29.007 13.680 32.555 1.00 13.96 84 LYS A N 1
ATOM 600 C CA . LYS A 1 78 ? 28.758 12.762 31.458 1.00 14.12 84 LYS A CA 1
ATOM 601 C C . LYS A 1 78 ? 28.447 11.431 32.090 1.00 13.48 84 LYS A C 1
ATOM 602 O O . LYS A 1 78 ? 28.729 11.223 33.281 1.00 14.32 84 LYS A O 1
ATOM 608 N N . SER A 1 79 ? 27.917 10.488 31.345 1.00 13.87 85 SER A N 1
ATOM 609 C CA . SER A 1 79 ? 27.564 9.228 31.950 1.00 12.92 85 SER A CA 1
ATOM 610 C C . SER A 1 79 ? 28.476 8.134 31.442 1.00 13.30 85 SER A C 1
ATOM 611 O O . SER A 1 79 ? 29.278 8.363 30.536 1.00 13.29 85 SER A O 1
ATOM 614 N N . ILE A 1 80 ? 28.292 6.908 31.912 1.00 10.91 86 ILE A N 1
ATOM 615 C CA . ILE A 1 80 ? 29.050 5.803 31.352 1.00 13.94 86 ILE A CA 1
ATOM 616 C C . ILE A 1 80 ? 28.477 5.356 29.993 1.00 14.36 86 ILE A C 1
ATOM 617 O O . ILE A 1 80 ? 28.994 4.441 29.352 1.00 14.99 86 ILE A O 1
ATOM 622 N N . TYR A 1 81 ? 27.362 5.938 29.565 1.00 14.65 87 TYR A N 1
ATOM 623 C CA . TYR A 1 81 ? 26.702 5.578 28.341 1.00 15.98 87 TYR A CA 1
ATOM 624 C C . TYR A 1 81 ? 26.967 6.628 27.298 1.00 16.86 87 TYR A C 1
ATOM 625 O O . TYR A 1 81 ? 26.338 6.574 26.247 1.00 19.42 87 TYR A O 1
ATOM 634 N N . GLY A 1 82 ? 27.821 7.600 27.524 1.00 15.56 88 GLY A N 1
ATOM 635 C CA . GLY A 1 82 ? 27.987 8.660 26.574 1.00 17.70 88 GLY A CA 1
ATOM 636 C C . GLY A 1 82 ? 27.681 9.950 27.296 1.00 20.25 88 GLY A C 1
ATOM 637 O O . GLY A 1 82 ? 27.404 9.941 28.507 1.00 20.54 88 GLY A O 1
ATOM 638 N N . GLU A 1 83 ? 27.684 11.080 26.595 1.00 20.83 89 GLU A N 1
ATOM 639 C CA . GLU A 1 83 ? 27.545 12.333 27.292 1.00 22.89 89 GLU A CA 1
ATOM 640 C C . GLU A 1 83 ? 26.207 12.466 27.965 1.00 21.75 89 GLU A C 1
ATOM 641 O O . GLU A 1 83 ? 26.170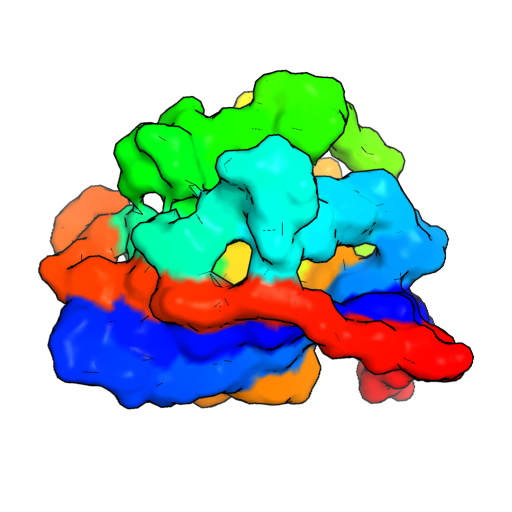 12.922 29.101 1.00 21.41 89 GLU A O 1
ATOM 647 N N . ARG A 1 84 ? 25.128 12.039 27.322 1.00 19.79 90 ARG A N 1
ATOM 648 C CA . ARG A 1 84 ? 23.796 12.099 27.918 1.00 20.07 90 ARG A CA 1
ATOM 649 C C . ARG A 1 84 ? 23.093 10.789 27.625 1.00 19.25 90 ARG A C 1
ATOM 650 O O . ARG A 1 84 ? 23.517 10.071 26.701 1.00 19.81 90 ARG A O 1
ATOM 658 N N . PHE A 1 85 ? 22.092 10.364 28.387 1.00 15.13 91 PHE A N 1
ATOM 659 C CA . PHE A 1 85 ? 21.388 9.159 28.017 1.00 12.00 91 PHE A CA 1
ATOM 660 C C . PHE A 1 85 ? 19.901 9.369 28.272 1.00 13.93 91 PHE A C 1
ATOM 661 O O . PHE A 1 85 ? 19.522 10.304 29.019 1.00 13.65 91 PHE A O 1
ATOM 669 N N . PRO A 1 86 ? 18.999 8.586 27.656 1.00 12.46 92 PRO A N 1
ATOM 670 C CA . PRO A 1 86 ? 17.580 8.782 27.842 1.00 12.59 92 PRO A CA 1
ATOM 671 C C . PRO A 1 86 ? 16.986 8.447 29.203 1.00 12.65 92 PRO A C 1
ATOM 672 O O . PRO A 1 86 ? 17.566 7.731 30.036 1.00 13.73 92 PRO A O 1
ATOM 676 N N . ASP A 1 87 ? 15.799 9.003 29.449 1.00 12.40 93 ASP A N 1
ATOM 677 C CA . ASP A 1 87 ? 15.060 8.714 30.669 1.00 12.12 93 ASP A CA 1
ATOM 678 C C . ASP A 1 87 ? 14.660 7.250 30.711 1.00 13.03 93 ASP A C 1
ATOM 679 O O . ASP A 1 87 ? 14.007 6.766 29.778 1.00 13.30 93 ASP A O 1
ATOM 684 N N . GLU A 1 88 ? 15.060 6.519 31.748 1.00 9.51 94 GLU A N 1
ATOM 685 C CA . GLU A 1 88 ? 14.775 5.113 31.789 1.00 9.70 94 GLU A CA 1
ATOM 686 C C . GLU A 1 88 ? 13.294 4.826 32.059 1.00 13.13 94 GLU A C 1
ATOM 687 O O . GLU A 1 88 ? 12.676 4.059 31.299 1.00 11.78 94 GLU A O 1
ATOM 693 N N . ASN A 1 89 ? 12.706 5.375 33.122 1.00 11.95 95 ASN A N 1
ATOM 694 C CA . ASN A 1 89 ? 11.287 5.239 33.381 1.00 13.25 95 ASN A CA 1
ATOM 695 C C . ASN A 1 89 ? 11.001 6.173 34.544 1.00 13.60 95 ASN A C 1
ATOM 696 O O . ASN A 1 89 ? 11.934 6.736 35.131 1.00 14.98 95 ASN A O 1
ATOM 701 N N . PHE A 1 90 ? 9.735 6.389 34.874 1.00 12.64 96 PHE A N 1
ATOM 702 C CA . PHE A 1 90 ? 9.368 7.296 35.944 1.00 13.81 96 PHE A CA 1
ATOM 703 C C . PHE A 1 90 ? 8.500 6.520 36.932 1.00 13.10 96 PHE A C 1
ATOM 704 O O . PHE A 1 90 ? 7.518 7.031 37.463 1.00 15.13 96 PHE A O 1
ATOM 712 N N . LYS A 1 91 ? 8.854 5.273 37.245 1.00 12.65 97 LYS A N 1
ATOM 713 C CA . LYS A 1 91 ? 8.086 4.490 38.215 1.00 13.82 97 LYS A CA 1
ATOM 714 C C . LYS A 1 91 ? 8.107 5.035 39.645 1.00 16.16 97 LYS A C 1
ATOM 715 O O . LYS A 1 91 ? 7.128 4.903 40.397 1.00 16.84 97 LYS A O 1
ATOM 721 N N . LEU A 1 92 ? 9.254 5.580 40.071 1.00 13.47 98 LEU A N 1
ATOM 722 C CA . LEU A 1 92 ? 9.405 6.085 41.429 1.00 12.36 98 LEU A CA 1
ATOM 723 C C . LEU A 1 92 ? 9.200 7.574 41.432 1.00 13.07 98 LEU A C 1
ATOM 724 O O . LEU A 1 92 ? 9.478 8.268 40.442 1.00 12.03 98 LEU A O 1
ATOM 729 N N . LYS A 1 93 ? 8.755 8.107 42.562 1.00 12.84 99 LYS A N 1
ATOM 730 C CA . LYS A 1 93 ? 8.471 9.529 42.630 1.00 13.24 99 LYS A CA 1
ATOM 731 C C . LYS A 1 93 ? 9.315 10.192 43.700 1.00 10.83 99 LYS A C 1
ATOM 732 O O . LYS A 1 93 ? 10.034 9.528 44.443 1.00 10.31 99 LYS A O 1
ATOM 738 N N . HIS A 1 94 ? 9.208 11.504 43.871 1.00 9.15 100 HIS A N 1
ATOM 739 C CA . HIS A 1 94 ? 10.040 12.219 44.824 1.00 8.82 100 HIS A CA 1
ATOM 740 C C . HIS A 1 94 ? 9.147 12.266 46.055 1.00 9.63 100 HIS A C 1
ATOM 741 O O . HIS A 1 94 ? 8.521 13.285 46.345 1.00 11.08 100 HIS A O 1
ATOM 748 N N . TYR A 1 95 ? 9.079 11.121 46.728 1.00 11.04 101 TYR A N 1
ATOM 749 C CA . TYR A 1 95 ? 8.149 10.885 47.815 1.00 12.05 101 TYR A CA 1
ATOM 750 C C . TYR A 1 95 ? 8.291 11.738 49.037 1.00 13.70 101 TYR A C 1
ATOM 751 O O . TYR A 1 95 ? 7.300 11.950 49.720 1.00 15.47 101 TYR A O 1
ATOM 760 N N . GLY A 1 96 ? 9.465 12.216 49.391 1.00 12.05 102 GLY A N 1
ATOM 761 C CA . GLY A 1 96 ? 9.621 13.030 50.581 1.00 13.74 102 GLY A CA 1
ATOM 762 C C . GLY A 1 96 ? 11.096 13.370 50.691 1.00 14.04 102 GLY A C 1
ATOM 763 O O . GLY A 1 96 ? 11.831 13.208 49.705 1.00 13.00 102 GLY A O 1
ATOM 764 N N . PRO A 1 97 ? 11.592 13.858 51.817 1.00 14.74 103 PRO A N 1
ATOM 765 C CA . PRO A 1 97 ? 13.017 14.158 51.991 1.00 13.69 103 PRO A CA 1
ATOM 766 C C . PRO A 1 97 ? 13.880 12.923 51.799 1.00 10.66 103 PRO A C 1
ATOM 767 O O . PRO A 1 97 ? 13.420 11.815 52.087 1.00 9.04 103 PRO A O 1
ATOM 771 N N . GLY A 1 98 ? 15.093 13.096 51.288 1.00 9.63 104 GLY A N 1
ATOM 772 C CA . GLY A 1 98 ? 16.030 11.999 51.214 1.00 7.70 104 GLY A CA 1
ATOM 773 C C . GLY A 1 98 ? 15.873 11.161 49.959 1.00 9.14 104 GLY A C 1
ATOM 774 O O . GLY A 1 98 ? 16.431 10.068 49.940 1.00 11.26 104 GLY A O 1
ATOM 775 N N . TRP A 1 99 ? 15.163 11.544 48.888 1.00 7.47 105 TRP A N 1
ATOM 776 C CA . TRP A 1 99 ? 15.105 10.697 47.693 1.00 7.58 105 TRP A CA 1
ATOM 777 C C . TRP A 1 99 ? 16.125 11.245 46.688 1.00 8.21 105 TRP A C 1
ATOM 778 O O . TRP A 1 99 ? 16.378 12.461 46.644 1.00 7.69 105 TRP A O 1
ATOM 789 N N . VAL A 1 100 ? 16.780 10.385 45.911 1.00 8.58 106 VAL A N 1
ATOM 790 C CA . VAL A 1 100 ? 17.843 10.815 44.995 1.00 10.18 106 VAL A CA 1
ATOM 791 C C . VAL A 1 100 ? 17.297 10.599 43.573 1.00 10.03 106 VAL A C 1
ATOM 792 O O . VAL A 1 100 ? 16.731 9.544 43.221 1.00 8.00 106 VAL A O 1
ATOM 799 N N . SER A 1 101 ? 17.501 11.649 42.792 1.00 7.77 107 SER A N 1
ATOM 800 C CA . SER A 1 101 ? 16.939 11.746 41.457 1.00 8.55 107 SER A CA 1
ATOM 801 C C . SER A 1 101 ? 17.908 12.405 40.477 1.00 8.04 107 SER A C 1
ATOM 802 O O . SER A 1 101 ? 18.781 13.181 40.882 1.00 6.43 107 SER A O 1
ATOM 807 N N . MET A 1 102 ? 17.725 12.165 39.171 1.00 8.32 108 MET A N 1
ATOM 808 C CA . MET A 1 102 ? 18.582 12.752 38.149 1.00 6.29 108 MET A CA 1
ATOM 809 C C . MET A 1 102 ? 18.181 14.150 37.738 1.00 5.97 108 MET A C 1
ATOM 810 O O . MET A 1 102 ? 17.002 14.428 37.464 1.00 6.96 108 MET A O 1
ATOM 815 N N . ALA A 1 103 ? 19.176 15.039 37.724 1.00 5.46 109 ALA A N 1
ATOM 816 C CA . ALA A 1 103 ? 18.972 16.389 37.229 1.00 6.56 109 ALA A CA 1
ATOM 817 C C . ALA A 1 103 ? 19.109 16.255 35.697 1.00 8.08 109 ALA A C 1
ATOM 818 O O . ALA A 1 103 ? 19.717 15.302 35.177 1.00 8.88 109 ALA A O 1
ATOM 820 N N . ASN A 1 104 ? 18.587 17.186 34.903 1.00 9.20 110 ASN A N 1
ATOM 821 C CA . ASN A 1 104 ? 18.690 17.041 33.451 1.00 9.96 110 ASN A CA 1
ATOM 822 C C . ASN A 1 104 ? 18.468 18.389 32.812 1.00 11.04 110 ASN A C 1
ATOM 823 O O . ASN A 1 104 ? 18.287 19.390 33.527 1.00 9.05 110 ASN A O 1
ATOM 828 N N . ALA A 1 105 ? 18.422 18.462 31.482 1.00 12.21 111 ALA A N 1
ATOM 829 C CA . ALA A 1 105 ? 18.112 19.719 30.804 1.00 15.04 111 ALA A CA 1
ATOM 830 C C . ALA A 1 105 ? 16.892 19.494 29.910 1.00 16.92 111 ALA A C 1
ATOM 831 O O . ALA A 1 105 ? 16.836 19.948 28.768 1.00 18.49 111 ALA A O 1
ATOM 833 N N . GLY A 1 106 ? 15.893 18.786 30.441 1.00 15.13 112 GLY A N 1
ATOM 834 C CA . GLY A 1 106 ? 14.698 18.483 29.695 1.00 14.63 112 GLY A CA 1
ATOM 835 C C . GLY A 1 106 ? 14.708 16.992 29.411 1.0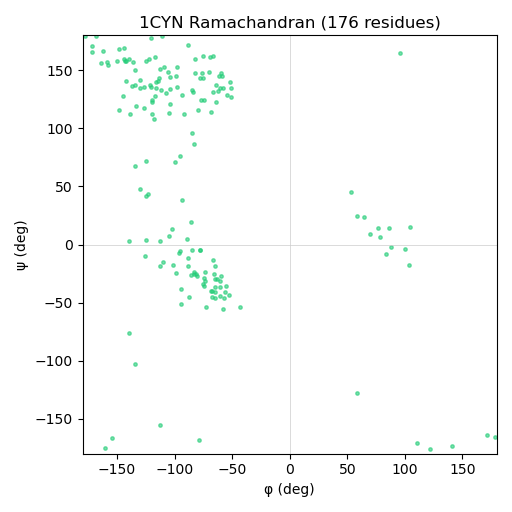0 15.45 112 GLY A C 1
ATOM 836 O O . GLY A 1 106 ? 15.556 16.257 29.929 1.00 13.57 112 GLY A O 1
ATOM 837 N N . LYS A 1 107 ? 13.786 16.536 28.564 1.00 15.73 113 LYS A N 1
ATOM 838 C CA . LYS A 1 107 ? 13.649 15.137 28.236 1.00 17.79 113 LYS A CA 1
ATOM 839 C C . LYS A 1 107 ? 14.911 14.502 27.644 1.00 15.60 113 LYS A C 1
ATOM 840 O O . LYS A 1 107 ? 15.637 15.128 26.856 1.00 16.29 113 LYS A O 1
ATOM 846 N N . ASP A 1 108 ? 15.226 13.301 28.166 1.00 12.09 114 ASP A N 1
ATOM 847 C CA . ASP A 1 108 ? 16.349 12.460 27.773 1.00 12.34 114 ASP A CA 1
ATOM 848 C C . ASP A 1 108 ? 17.738 13.101 27.776 1.00 13.01 114 ASP A C 1
ATOM 849 O O . ASP A 1 108 ? 18.547 12.921 26.844 1.00 13.74 114 ASP A O 1
ATOM 854 N N . THR A 1 109 ? 18.059 13.841 28.832 1.00 10.27 115 THR A N 1
ATOM 855 C CA . THR A 1 109 ? 19.360 14.476 28.916 1.00 10.69 115 THR A CA 1
ATOM 856 C C . THR A 1 109 ? 20.019 14.172 30.270 1.00 11.51 115 THR A C 1
ATOM 857 O O . THR A 1 109 ? 20.564 15.039 30.959 1.00 11.90 115 THR A O 1
ATOM 861 N N . ASN A 1 110 ? 19.998 12.901 30.659 1.00 10.14 116 ASN A N 1
ATOM 862 C CA . ASN A 1 110 ? 20.652 12.511 31.895 1.00 10.80 116 ASN A CA 1
ATOM 863 C C . ASN A 1 110 ? 22.147 12.422 31.641 1.00 12.00 116 ASN A C 1
ATOM 864 O O . ASN A 1 110 ? 22.548 11.975 30.564 1.00 10.60 116 ASN A O 1
ATOM 869 N N . GLY A 1 111 ? 22.992 12.815 32.598 1.00 13.40 117 GLY A N 1
ATOM 870 C CA . GLY A 1 111 ? 24.431 12.661 32.483 1.00 10.54 117 GLY A CA 1
ATOM 871 C C . GLY A 1 111 ? 24.905 12.094 33.810 1.00 9.51 117 GLY A C 1
ATOM 872 O O . GLY A 1 111 ? 24.734 10.911 34.079 1.00 10.49 117 GLY A O 1
ATOM 873 N N . SER A 1 112 ? 25.481 12.929 34.658 1.00 9.33 118 SER A N 1
ATOM 874 C CA . SER A 1 112 ? 25.961 12.482 35.955 1.00 8.97 118 SER A CA 1
ATOM 875 C C . SER A 1 112 ? 25.376 13.321 37.099 1.00 8.16 118 SER A C 1
ATOM 876 O O . SER A 1 112 ? 25.570 12.987 38.261 1.00 8.01 118 SER A O 1
ATOM 879 N N . GLN A 1 113 ? 24.702 14.439 36.823 1.00 6.98 119 GLN A N 1
ATOM 880 C CA . GLN A 1 113 ? 24.194 15.288 37.889 1.00 5.97 119 GLN A CA 1
ATOM 881 C C . GLN A 1 113 ? 22.962 14.694 38.539 1.00 7.30 119 GLN A C 1
ATOM 882 O O . GLN A 1 113 ? 22.083 14.129 37.863 1.00 8.26 119 GLN A O 1
ATOM 888 N N . PHE A 1 114 ? 22.859 14.876 39.865 1.00 5.46 120 PHE A N 1
ATOM 889 C CA . PHE A 1 114 ? 21.798 14.261 40.631 1.00 5.51 120 PHE A CA 1
ATOM 890 C C . PHE A 1 114 ? 21.431 15.262 41.705 1.00 7.17 120 PHE A C 1
ATOM 891 O O . PHE A 1 114 ? 22.176 16.239 41.923 1.00 7.56 120 PHE A O 1
ATOM 899 N N . PHE A 1 115 ? 20.322 15.030 42.405 1.00 5.51 121 PHE A N 1
ATOM 900 C CA . PHE A 1 115 ? 19.989 15.877 43.538 1.00 7.07 121 PHE A CA 1
ATOM 901 C C . PHE A 1 115 ? 19.378 14.974 44.595 1.00 5.70 121 PHE A C 1
ATOM 902 O O . PHE A 1 115 ? 18.921 13.857 44.309 1.00 4.83 121 PHE A O 1
ATOM 910 N N . ILE A 1 116 ? 19.437 15.456 45.815 1.00 6.85 122 ILE A N 1
ATOM 911 C CA . ILE A 1 116 ? 18.865 14.745 46.960 1.00 6.54 122 ILE A CA 1
ATOM 912 C C . ILE A 1 116 ? 17.832 15.744 47.476 1.00 7.88 122 ILE A C 1
ATOM 913 O O . ILE A 1 116 ? 18.171 16.907 47.776 1.00 7.85 122 ILE A O 1
ATOM 918 N N . THR A 1 117 ? 16.571 15.316 47.574 1.00 7.79 123 THR A N 1
ATOM 919 C CA . THR A 1 117 ? 15.521 16.213 48.015 1.00 7.55 123 THR A CA 1
ATOM 920 C C . THR A 1 117 ? 15.617 16.391 49.524 1.00 8.65 123 THR A C 1
ATOM 921 O O . THR A 1 117 ? 16.081 15.497 50.255 1.00 7.37 123 THR A O 1
ATOM 925 N N . THR A 1 118 ? 15.256 17.561 50.016 1.00 8.34 124 THR A N 1
ATOM 926 C CA . THR A 1 118 ? 15.158 17.714 51.449 1.00 10.14 124 THR A CA 1
ATOM 927 C C . THR A 1 118 ? 13.702 17.931 51.850 1.00 12.12 124 THR A C 1
ATOM 928 O O . THR A 1 118 ? 13.391 18.104 53.033 1.00 13.66 124 THR A O 1
ATOM 932 N N . VAL A 1 119 ? 12.761 17.896 50.892 1.00 15.01 125 VAL A N 1
ATOM 933 C CA . VAL A 1 119 ? 11.327 18.037 51.124 1.00 14.42 125 VAL A CA 1
ATOM 934 C C . VAL A 1 119 ? 10.659 17.183 50.032 1.00 16.11 125 VAL A C 1
ATOM 935 O O . VAL A 1 119 ? 11.348 16.712 49.125 1.00 14.46 125 VAL A O 1
ATOM 942 N N . LYS A 1 120 ? 9.357 16.896 50.094 1.00 14.98 126 LYS A N 1
ATOM 943 C CA . LYS A 1 120 ? 8.650 16.218 49.012 1.00 15.57 126 LYS A CA 1
ATOM 944 C C . LYS A 1 120 ? 8.619 17.165 47.814 1.00 13.78 126 LYS A C 1
ATOM 945 O O . LYS A 1 120 ? 8.322 18.354 47.997 1.00 12.95 126 LYS A O 1
ATOM 951 N N . THR A 1 121 ? 8.971 16.753 46.598 1.00 11.92 127 THR A N 1
ATOM 952 C CA . THR A 1 121 ? 8.926 17.695 45.494 1.00 11.57 127 THR A CA 1
ATOM 953 C C . THR A 1 121 ? 8.058 17.100 44.399 1.00 12.68 127 THR A C 1
ATOM 954 O O . THR A 1 121 ? 8.533 16.680 43.322 1.00 11.12 127 THR A O 1
ATOM 958 N N . ALA A 1 122 ? 6.747 17.062 44.660 1.00 13.85 128 ALA A N 1
ATOM 959 C CA . ALA A 1 122 ? 5.801 16.467 43.724 1.00 14.01 128 ALA A CA 1
ATOM 960 C C . ALA A 1 122 ? 5.812 17.151 42.352 1.00 12.24 128 ALA A C 1
ATOM 961 O O . ALA A 1 122 ? 5.596 16.479 41.352 1.00 12.67 128 ALA A O 1
ATOM 963 N N . TRP A 1 123 ? 6.160 18.426 42.200 1.00 10.44 129 TRP A N 1
ATOM 964 C CA . TRP A 1 123 ? 6.178 19.039 40.889 1.00 10.88 129 TRP A CA 1
ATOM 965 C C . TRP A 1 123 ? 7.256 18.469 39.969 1.00 13.02 129 TRP A C 1
ATOM 966 O O . TRP A 1 123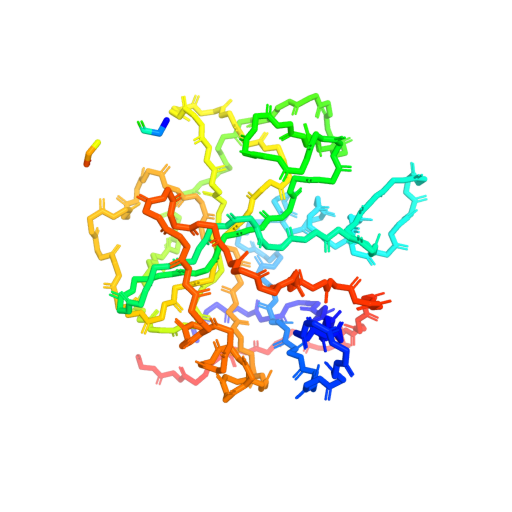 ? 7.215 18.672 38.748 1.00 14.40 129 TRP A O 1
ATOM 977 N N . LEU A 1 124 ? 8.226 17.705 40.473 1.00 11.28 130 LEU A N 1
ATOM 978 C CA . LEU A 1 124 ? 9.232 17.120 39.607 1.00 9.62 130 LEU A CA 1
ATOM 979 C C . LEU A 1 124 ? 8.896 15.705 39.196 1.00 11.41 130 LEU A C 1
ATOM 980 O O . LEU A 1 124 ? 9.623 15.103 38.389 1.00 12.45 130 LEU A O 1
ATOM 985 N N . ASP A 1 125 ? 7.825 15.117 39.739 1.00 11.77 131 ASP A N 1
ATOM 986 C CA . ASP A 1 125 ? 7.435 13.773 39.362 1.00 12.84 131 ASP A CA 1
ATOM 987 C C . ASP A 1 125 ? 7.115 13.661 37.887 1.00 12.89 131 ASP A C 1
ATOM 988 O O . ASP A 1 125 ? 6.464 14.545 37.310 1.00 11.98 131 ASP A O 1
ATOM 993 N N . GLY A 1 126 ? 7.647 12.599 37.277 1.00 11.93 132 GLY A N 1
ATOM 994 C CA . GLY A 1 126 ? 7.425 12.373 35.858 1.00 13.58 132 GLY A CA 1
ATOM 995 C C . GLY A 1 126 ? 8.383 13.142 34.951 1.00 13.55 132 GLY A C 1
ATOM 996 O O . GLY A 1 126 ? 8.368 12.940 33.740 1.00 13.68 132 GLY A O 1
ATOM 997 N N . LYS A 1 127 ? 9.193 14.052 35.474 1.00 13.44 133 LYS A N 1
ATOM 998 C CA . LYS A 1 127 ? 10.174 14.768 34.682 1.00 13.62 133 LYS A CA 1
ATOM 999 C C . LYS A 1 127 ? 11.613 14.405 35.044 1.00 13.43 133 LYS A C 1
ATOM 1000 O O . LYS A 1 127 ? 12.531 14.690 34.264 1.00 13.69 133 LYS A O 1
ATOM 1006 N N . HIS A 1 128 ? 11.862 13.817 36.232 1.00 9.87 134 HIS A N 1
ATOM 1007 C CA . HIS A 1 128 ? 13.210 13.479 36.660 1.00 9.43 134 HIS A CA 1
ATOM 1008 C C . HIS A 1 128 ? 13.198 12.041 37.117 1.00 9.85 134 HIS A C 1
ATOM 1009 O O . HIS A 1 128 ? 12.276 11.674 37.861 1.00 10.88 134 HIS A O 1
ATOM 1016 N N . VAL A 1 129 ? 14.182 11.224 36.719 1.00 8.80 135 VAL A N 1
ATOM 1017 C CA . VAL A 1 129 ? 14.220 9.825 37.104 1.00 7.43 135 VAL A CA 1
ATOM 1018 C C . VAL A 1 129 ? 14.754 9.634 38.528 1.00 7.62 135 VAL A C 1
ATOM 1019 O O . VAL A 1 129 ? 15.912 9.940 38.808 1.00 6.73 135 VAL A O 1
ATOM 1023 N N . VAL A 1 130 ? 13.915 9.131 39.425 1.00 6.34 136 VAL A N 1
ATOM 1024 C CA . VAL A 1 130 ? 14.243 8.862 40.816 1.00 6.75 136 VAL A CA 1
ATOM 1025 C C . VAL A 1 130 ? 14.875 7.481 40.856 1.00 7.08 136 VAL A C 1
ATOM 1026 O O . VAL A 1 130 ? 14.305 6.545 40.288 1.00 8.03 136 VAL A O 1
ATOM 1030 N N . PHE A 1 131 ? 15.997 7.268 41.536 1.00 7.40 137 PHE A N 1
ATOM 1031 C CA . PHE A 1 131 ? 16.626 5.964 41.518 1.00 7.02 137 PHE A CA 1
ATOM 1032 C C . PHE A 1 131 ? 17.184 5.525 42.855 1.00 7.75 137 PHE A C 1
ATOM 1033 O O . PHE A 1 131 ? 17.815 4.463 42.901 1.00 7.21 137 PHE A O 1
ATOM 1041 N N . GLY A 1 132 ? 17.035 6.262 43.967 1.00 7.35 138 GLY A N 1
ATOM 1042 C CA . GLY A 1 132 ? 17.605 5.790 45.229 1.00 6.09 138 GLY A CA 1
ATOM 1043 C C . GLY A 1 132 ? 17.081 6.621 46.383 1.00 6.46 138 GLY A C 1
ATOM 1044 O O . GLY A 1 132 ? 16.287 7.546 46.139 1.00 8.07 138 GLY A O 1
ATOM 1045 N N . LYS A 1 133 ? 17.476 6.335 47.619 1.00 6.48 139 LYS A N 1
ATOM 1046 C CA . LYS A 1 133 ? 17.078 7.179 48.746 1.00 6.83 139 LYS A CA 1
ATOM 1047 C C . LYS A 1 133 ? 18.194 7.102 49.780 1.00 5.12 139 LYS A C 1
ATOM 1048 O O . LYS A 1 133 ? 18.993 6.154 49.769 1.00 5.80 139 LYS A O 1
ATOM 1054 N N . VAL A 1 134 ? 18.280 8.088 50.653 1.00 5.07 140 VAL A N 1
ATOM 1055 C CA . VAL A 1 134 ? 19.278 8.110 51.722 1.00 5.85 140 VAL A CA 1
ATOM 1056 C C . VAL A 1 134 ? 18.803 7.095 52.772 1.00 6.29 140 VAL A C 1
ATOM 1057 O O . VAL A 1 134 ? 17.660 7.131 53.235 1.00 6.37 140 VAL A O 1
ATOM 1061 N N . LEU A 1 135 ? 19.657 6.136 53.106 1.00 5.63 141 LEU A N 1
ATOM 1062 C CA . LEU A 1 135 ? 19.356 5.206 54.166 1.00 5.90 141 LEU A CA 1
ATOM 1063 C C . LEU A 1 135 ? 19.974 5.702 55.468 1.00 8.42 141 LEU A C 1
ATOM 1064 O O . LEU A 1 135 ? 19.368 5.535 56.544 1.00 7.67 141 LEU A O 1
ATOM 1069 N N . GLU A 1 136 ? 21.179 6.287 55.461 1.00 8.03 142 GLU A N 1
ATOM 1070 C CA . GLU A 1 136 ? 21.822 6.704 56.699 1.00 9.71 142 GLU A CA 1
ATOM 1071 C C . GLU A 1 136 ? 22.524 8.000 56.410 1.00 8.81 142 GLU A C 1
ATOM 1072 O O . GLU A 1 136 ? 23.104 8.130 55.328 1.00 7.63 142 GLU A O 1
ATOM 1083 N N . GLY A 1 137 ? 22.502 8.952 57.333 1.00 7.37 143 GLY A N 1
ATOM 1084 C CA . GLY A 1 137 ? 23.165 10.197 57.044 1.00 7.14 143 GLY A CA 1
ATOM 1085 C C . GLY A 1 137 ? 22.215 11.307 56.715 1.00 6.19 143 GLY A C 1
ATOM 1086 O O . GLY A 1 137 ? 22.708 12.328 56.247 1.00 7.25 143 GLY A O 1
ATOM 1087 N N . MET A 1 138 ? 20.900 11.261 56.970 1.00 6.46 144 MET A N 1
ATOM 1088 C CA . MET A 1 138 ? 20.070 12.416 56.628 1.00 9.07 144 MET A CA 1
ATOM 1089 C C . MET A 1 138 ? 20.507 13.673 57.382 1.00 10.71 144 MET A C 1
ATOM 1090 O O . MET A 1 138 ? 20.423 14.793 56.870 1.00 9.67 144 MET A O 1
ATOM 1095 N N . GLU A 1 139 ? 21.034 13.533 58.597 1.00 10.28 145 GLU A N 1
ATOM 1096 C CA . GLU A 1 139 ? 21.529 14.698 59.329 1.00 12.60 145 GLU A CA 1
ATOM 1097 C C . GLU A 1 139 ? 22.734 15.325 58.659 1.00 11.15 145 GLU A C 1
ATOM 1098 O O . GLU A 1 139 ? 22.921 16.527 58.847 1.00 9.58 145 GLU A O 1
ATOM 1104 N N . VAL A 1 140 ? 23.567 14.618 57.858 1.00 9.36 146 VAL A N 1
ATOM 1105 C CA . VAL A 1 140 ? 24.658 15.360 57.238 1.00 10.68 146 VAL A CA 1
ATOM 1106 C C . VAL A 1 140 ? 24.087 15.980 55.948 1.00 9.15 146 VAL A C 1
ATOM 1107 O O . VAL A 1 140 ? 24.502 17.085 55.568 1.00 8.26 146 VAL A O 1
ATOM 1114 N N . VAL A 1 141 ? 23.043 15.399 55.328 1.00 8.16 147 VAL A N 1
ATOM 1115 C CA . VAL A 1 141 ? 22.339 16.077 54.226 1.00 7.93 147 VAL A CA 1
ATOM 1116 C C . VAL A 1 141 ? 21.775 17.383 54.770 1.00 7.99 147 VAL A C 1
ATOM 1117 O O . VAL A 1 141 ? 21.904 18.409 54.096 1.00 9.72 147 VAL A O 1
ATOM 1121 N N . ARG A 1 142 ? 21.152 17.440 55.949 1.00 7.80 148 ARG A N 1
ATOM 1122 C CA . ARG A 1 142 ? 20.652 18.717 56.471 1.00 10.18 148 ARG A CA 1
ATOM 1123 C C . ARG A 1 142 ? 21.734 19.747 56.791 1.00 11.41 148 ARG A C 1
ATOM 1124 O O . ARG A 1 142 ? 21.496 20.950 56.614 1.00 10.96 148 ARG A O 1
ATOM 1132 N N . LYS A 1 143 ? 22.950 19.339 57.169 1.00 10.42 149 LYS A N 1
ATOM 1133 C CA . LYS A 1 143 ? 24.032 20.297 57.331 1.00 12.13 149 LYS A CA 1
ATOM 1134 C C . LYS A 1 143 ? 24.419 20.883 55.993 1.00 10.83 149 LYS A C 1
ATOM 1135 O O . LYS A 1 143 ? 24.693 22.086 55.964 1.00 10.36 149 LYS A O 1
ATOM 1146 N N . VAL A 1 144 ? 24.473 20.122 54.877 1.00 8.25 150 VAL A N 1
ATOM 1147 C CA . VAL A 1 144 ? 24.792 20.776 53.611 1.00 8.28 150 VAL A CA 1
ATOM 1148 C C . VAL A 1 144 ? 23.608 21.677 53.240 1.00 8.94 150 VAL A C 1
ATOM 1149 O O . VAL A 1 144 ? 23.811 22.809 52.789 1.00 9.34 150 VAL A O 1
ATOM 1156 N N . GLU A 1 145 ? 22.367 21.244 53.453 1.00 9.22 151 GLU A N 1
ATOM 1157 C CA . GLU A 1 145 ? 21.193 22.036 53.125 1.00 10.94 151 GLU A CA 1
ATOM 1158 C C . GLU A 1 145 ? 21.217 23.413 53.787 1.00 12.60 151 GLU A C 1
ATOM 1159 O O . GLU A 1 145 ? 20.752 24.397 53.197 1.00 13.09 151 GLU A O 1
ATOM 1165 N N . SER A 1 146 ? 21.750 23.494 55.007 1.00 13.58 152 SER A N 1
ATOM 1166 C CA . SER A 1 146 ? 21.858 24.742 55.742 1.00 14.16 152 SER A CA 1
ATOM 1167 C C . SER A 1 146 ? 23.137 25.543 55.513 1.00 14.18 152 SER A C 1
ATOM 1168 O O . SER A 1 146 ? 23.278 26.579 56.189 1.00 13.91 152 SER A O 1
ATOM 1173 N N . THR A 1 147 ? 24.087 25.193 54.625 1.00 11.84 153 THR A N 1
ATOM 1174 C CA . THR A 1 147 ? 25.274 26.033 54.467 1.00 13.19 153 THR A CA 1
ATOM 1175 C C . THR A 1 147 ? 24.894 27.340 53.801 1.00 13.05 153 THR A C 1
ATOM 1176 O O . THR A 1 147 ? 24.004 27.345 52.943 1.00 12.39 153 THR A O 1
ATOM 1183 N N . LYS A 1 148 ? 25.609 28.411 54.146 1.00 12.60 154 LYS A N 1
ATOM 1184 C CA . LYS A 1 148 ? 25.365 29.680 53.479 1.00 13.70 154 LYS A CA 1
ATOM 1185 C C . LYS A 1 148 ? 25.700 29.643 51.988 1.00 11.60 154 LYS A C 1
ATOM 1186 O O . LYS A 1 148 ? 26.737 29.073 51.598 1.00 11.55 154 LYS A O 1
ATOM 1192 N N . THR A 1 149 ? 24.850 30.225 51.137 1.00 10.34 155 THR A N 1
ATOM 1193 C CA . THR A 1 149 ? 25.095 30.273 49.708 1.00 11.75 155 THR A CA 1
ATOM 1194 C C . THR A 1 149 ? 25.108 31.716 49.220 1.00 11.64 155 THR A C 1
ATOM 1195 O O . THR A 1 149 ? 24.569 32.603 49.908 1.00 11.72 155 THR A O 1
ATOM 1199 N N . ASP A 1 150 ? 25.719 31.970 48.069 1.00 11.46 156 ASP A N 1
ATOM 1200 C CA . ASP A 1 150 ? 25.641 33.309 47.488 1.00 13.36 156 ASP A CA 1
ATOM 1201 C C . ASP A 1 150 ? 24.286 33.507 46.780 1.00 14.20 156 ASP A C 1
ATOM 1202 O O . ASP A 1 150 ? 23.453 32.594 46.777 1.00 12.97 156 ASP A O 1
ATOM 1207 N N . SER A 1 151 ? 24.079 34.556 45.986 1.00 14.32 157 SER A N 1
ATOM 1208 C CA . SER A 1 151 ? 22.779 34.796 45.387 1.00 13.84 157 SER A CA 1
ATOM 1209 C C . SER A 1 151 ? 22.507 33.915 44.193 1.00 14.42 157 SER A C 1
ATOM 1210 O O . SER A 1 151 ? 21.419 33.979 43.633 1.00 16.85 157 SER A O 1
ATOM 1213 N N . ARG A 1 152 ? 23.462 33.092 43.737 1.00 15.23 158 ARG A N 1
ATOM 1214 C CA . ARG A 1 152 ? 23.272 32.121 42.658 1.00 14.90 158 ARG A CA 1
ATOM 1215 C C . ARG A 1 152 ? 23.108 30.721 43.266 1.00 14.03 158 ARG A C 1
ATOM 1216 O O . ARG A 1 152 ? 23.206 29.714 42.559 1.00 15.06 158 ARG A O 1
ATOM 1224 N N . ASP A 1 153 ? 22.892 30.635 44.581 1.00 11.69 159 ASP A N 1
ATOM 1225 C CA . ASP A 1 153 ? 22.682 29.385 45.315 1.00 12.07 159 ASP A CA 1
ATOM 1226 C C . ASP A 1 153 ? 23.871 28.434 45.341 1.00 12.31 159 ASP A C 1
ATOM 1227 O O . ASP A 1 153 ? 23.775 27.229 45.607 1.00 12.57 159 ASP A O 1
ATOM 1232 N N . LYS A 1 154 ? 25.042 29.022 45.154 1.00 12.11 160 LYS A N 1
ATOM 1233 C CA . LYS A 1 154 ? 26.269 28.260 45.220 1.00 13.12 160 LYS A CA 1
ATOM 1234 C C . LYS A 1 154 ? 26.819 28.355 46.663 1.00 11.61 160 LYS A C 1
ATOM 1235 O O . LYS A 1 154 ? 26.860 29.465 47.245 1.00 11.33 160 LYS A O 1
ATOM 1241 N N . PRO A 1 155 ? 27.158 27.244 47.342 1.00 10.05 161 PRO A N 1
ATOM 1242 C CA . PRO A 1 155 ? 27.752 27.245 48.670 1.00 9.80 161 PRO A CA 1
ATOM 1243 C C . PRO A 1 155 ? 28.966 28.176 48.753 1.00 12.45 161 PRO A C 1
ATOM 1244 O O . PRO A 1 155 ? 29.834 28.153 47.865 1.00 11.04 161 PRO A O 1
ATOM 1248 N N . LEU A 1 156 ? 29.066 28.990 49.808 1.00 12.46 162 LEU A N 1
ATOM 1249 C CA . LEU A 1 156 ? 30.247 29.840 49.964 1.00 15.52 162 LEU A CA 1
ATOM 1250 C C . LEU A 1 156 ? 31.454 29.005 50.392 1.00 16.24 162 LEU A C 1
ATOM 1251 O O . LEU A 1 156 ? 32.583 29.358 50.062 1.00 17.78 162 LEU A O 1
ATOM 1256 N N . LYS A 1 157 ? 31.264 27.924 51.142 1.00 13.11 163 LYS A N 1
ATOM 1257 C CA . LYS A 1 157 ? 32.331 26.996 51.451 1.00 13.65 163 LYS A CA 1
ATOM 1258 C C . LYS A 1 157 ? 32.090 25.791 50.562 1.00 11.66 163 LYS A C 1
ATOM 1259 O O . LYS A 1 157 ? 30.965 25.312 50.503 1.00 12.17 163 LYS A O 1
ATOM 1270 N N . ASP A 1 158 ? 33.098 25.258 49.901 1.00 11.35 164 ASP A N 1
ATOM 1271 C CA . ASP A 1 158 ? 32.933 24.121 49.025 1.00 12.39 164 ASP A CA 1
ATOM 1272 C C . ASP A 1 158 ? 32.461 22.875 49.709 1.00 10.24 164 ASP A C 1
ATOM 1273 O O . ASP A 1 158 ? 33.013 22.470 50.731 1.00 10.86 164 ASP A O 1
ATOM 1278 N N . VAL A 1 159 ? 31.464 22.236 49.152 1.00 10.69 165 VAL A N 1
ATOM 1279 C CA . VAL A 1 159 ? 30.954 21.010 49.716 1.00 10.17 165 VAL A CA 1
ATOM 1280 C C . VAL A 1 159 ? 31.506 19.937 48.779 1.00 11.36 165 VAL A C 1
ATOM 1281 O O . VAL A 1 159 ? 31.065 19.826 47.636 1.00 9.20 165 VAL A O 1
ATOM 1285 N N . ILE A 1 160 ? 32.405 19.103 49.287 1.00 9.00 166 ILE A N 1
ATOM 1286 C CA . ILE A 1 160 ? 33.182 18.160 48.511 1.00 8.83 166 ILE A CA 1
ATOM 1287 C C . ILE A 1 160 ? 32.818 16.746 48.874 1.00 8.86 166 ILE A C 1
ATOM 1288 O O . ILE A 1 160 ? 32.643 16.419 50.057 1.00 9.08 166 ILE A O 1
ATOM 1293 N N . ILE A 1 161 ? 32.755 15.897 47.854 1.00 8.64 167 ILE A N 1
ATOM 1294 C CA . ILE A 1 161 ? 32.663 14.466 48.043 1.00 9.21 167 ILE A CA 1
ATOM 1295 C C . ILE A 1 161 ? 34.114 14.005 48.217 1.00 11.44 167 ILE A C 1
ATOM 1296 O O . ILE A 1 161 ? 34.843 13.809 47.234 1.00 14.02 167 ILE A O 1
ATOM 1301 N N . ALA A 1 162 ? 34.593 13.852 49.444 1.00 10.23 168 ALA A N 1
ATOM 1302 C CA . ALA A 1 162 ? 35.966 13.484 49.705 1.00 10.95 168 ALA A CA 1
ATOM 1303 C C . ALA A 1 162 ? 36.271 12.030 49.413 1.00 11.29 168 ALA A C 1
ATOM 1304 O O . ALA A 1 162 ? 37.406 11.692 49.085 1.00 12.60 168 ALA A O 1
ATOM 1306 N N . ASP A 1 163 ? 35.312 11.118 49.522 1.00 12.28 169 ASP A N 1
ATOM 1307 C CA . ASP A 1 163 ? 35.545 9.714 49.186 1.00 11.46 169 ASP A CA 1
ATOM 1308 C C . ASP A 1 163 ? 34.158 9.148 48.917 1.00 10.02 169 ASP A C 1
ATOM 1309 O O . ASP A 1 163 ? 33.147 9.719 49.358 1.00 9.83 169 ASP A O 1
ATOM 1314 N N . CYS A 1 164 ? 34.078 8.062 48.165 1.00 9.22 170 CYS A N 1
ATOM 1315 C CA . CYS A 1 164 ? 32.823 7.466 47.780 1.00 8.37 170 CYS A CA 1
ATOM 1316 C C . CYS A 1 164 ? 33.125 6.082 47.283 1.00 10.69 170 CYS A C 1
ATOM 1317 O O . CYS A 1 164 ? 34.271 5.824 46.909 1.00 11.86 170 CYS A O 1
ATOM 1320 N N . GLY A 1 165 ? 32.178 5.169 47.305 1.00 9.54 171 GLY A N 1
ATOM 1321 C CA . GLY A 1 165 ? 32.424 3.798 46.898 1.00 11.72 171 GLY A CA 1
ATOM 1322 C C . GLY A 1 165 ? 31.115 3.019 46.984 1.00 13.10 171 GLY A C 1
ATOM 1323 O O . GLY A 1 165 ? 30.082 3.580 47.359 1.00 11.93 171 GLY A O 1
ATOM 1324 N N . LYS A 1 166 ? 31.147 1.735 46.639 1.00 13.32 172 LYS A N 1
ATOM 1325 C CA . LYS A 1 166 ? 29.983 0.862 46.602 1.00 14.35 172 LYS A CA 1
ATOM 1326 C C . LYS A 1 166 ? 30.053 -0.072 47.799 1.00 15.31 172 LYS A C 1
ATOM 1327 O O . LYS A 1 166 ? 31.146 -0.426 48.272 1.00 16.26 172 LYS A O 1
ATOM 1333 N N . ILE A 1 167 ? 28.891 -0.460 48.314 1.00 15.62 173 ILE A N 1
ATOM 1334 C CA . ILE A 1 167 ? 28.765 -1.446 49.379 1.00 15.77 173 ILE A CA 1
ATOM 1335 C C . ILE A 1 167 ? 27.787 -2.476 48.806 1.00 16.43 173 ILE A C 1
ATOM 1336 O O . ILE A 1 167 ? 26.641 -2.176 48.461 1.00 14.62 173 ILE A O 1
ATOM 1341 N N . GLU A 1 168 ? 28.281 -3.690 48.647 1.00 17.22 174 GLU A N 1
ATOM 1342 C CA . GLU A 1 168 ? 27.561 -4.826 48.101 1.00 20.18 174 GLU A CA 1
ATOM 1343 C C . GLU A 1 168 ? 26.344 -5.204 48.926 1.00 18.46 174 GLU A C 1
ATOM 1344 O O . GLU A 1 168 ? 26.436 -5.145 50.155 1.00 18.43 174 GLU A O 1
ATOM 1350 N N . VAL A 1 1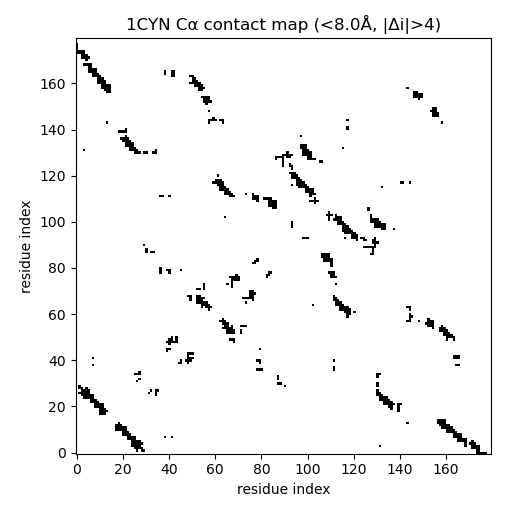69 ? 25.248 -5.670 48.343 1.00 15.89 175 VAL A N 1
ATOM 1351 C CA . VAL A 1 169 ? 24.093 -6.111 49.121 1.00 17.95 175 VAL A CA 1
ATOM 1352 C C . VAL A 1 169 ? 23.906 -7.585 48.755 1.00 19.33 175 VAL A C 1
ATOM 1353 O O . VAL A 1 169 ? 23.777 -7.899 47.575 1.00 19.03 175 VAL A O 1
ATOM 1357 N N . GLU A 1 170 ? 23.917 -8.548 49.681 1.00 20.95 176 GLU A N 1
ATOM 1358 C CA . GLU A 1 170 ? 23.801 -9.962 49.300 1.00 23.33 176 GLU A CA 1
ATOM 1359 C C . GLU A 1 170 ? 22.371 -10.381 49.051 1.00 21.84 176 GLU A C 1
ATOM 1360 O O . GLU A 1 170 ? 22.124 -11.373 48.380 1.00 22.28 176 GLU A O 1
ATOM 1366 N N . LYS A 1 171 ? 21.422 -9.694 49.660 1.00 18.97 177 LYS A N 1
ATOM 1367 C CA . LYS A 1 171 ? 20.029 -10.020 49.508 1.00 18.94 177 LYS A CA 1
ATOM 1368 C C . LYS A 1 171 ? 19.297 -8.689 49.370 1.00 19.89 177 LYS A C 1
ATOM 1369 O O . LYS A 1 171 ? 19.327 -7.892 50.326 1.00 21.98 177 LYS A O 1
ATOM 1375 N N . PRO A 1 172 ? 18.716 -8.336 48.218 1.00 20.36 178 PRO A N 1
ATOM 1376 C CA . PRO A 1 172 ? 17.924 -7.104 48.046 1.00 19.25 178 PRO A CA 1
ATOM 1377 C C . PRO A 1 172 ? 16.847 -6.999 49.132 1.00 18.80 178 PRO A C 1
ATOM 1378 O O . PRO A 1 172 ? 16.232 -8.012 49.499 1.00 18.20 178 PRO A O 1
ATOM 1382 N N . PHE A 1 173 ? 16.581 -5.831 49.690 1.00 17.03 179 PHE A N 1
ATOM 1383 C CA . PHE A 1 173 ? 15.622 -5.733 50.770 1.00 16.58 179 PHE A CA 1
ATOM 1384 C C . PHE A 1 173 ? 14.709 -4.535 50.492 1.00 17.33 179 PHE A C 1
ATOM 1385 O O . PHE A 1 173 ? 15.109 -3.552 49.849 1.00 15.40 179 PHE A O 1
ATOM 1393 N N . ALA A 1 174 ? 13.466 -4.601 50.961 1.00 17.36 180 ALA A N 1
ATOM 1394 C CA . ALA A 1 174 ? 12.499 -3.551 50.724 1.00 18.23 180 ALA A CA 1
ATOM 1395 C C . ALA A 1 174 ? 12.672 -2.418 51.719 1.00 17.93 180 ALA A C 1
ATOM 1396 O O . ALA A 1 174 ? 13.113 -2.604 52.853 1.00 18.00 180 ALA A O 1
ATOM 1398 N N . ILE A 1 175 ? 12.398 -1.205 51.305 1.00 16.11 181 ILE A N 1
ATOM 1399 C CA . ILE A 1 175 ? 12.387 -0.131 52.294 1.00 17.60 181 ILE A CA 1
ATOM 1400 C C . ILE A 1 175 ? 11.123 -0.171 53.168 1.00 19.39 181 ILE A C 1
ATOM 1401 O O . ILE A 1 175 ? 10.127 -0.759 52.709 1.00 17.43 181 ILE A O 1
ATOM 1406 N N . ALA A 1 176 ? 11.163 0.510 54.340 1.00 21.83 182 ALA A N 1
ATOM 1407 C CA . ALA A 1 176 ? 10.081 0.688 55.319 1.00 27.60 182 ALA A CA 1
ATOM 1408 C C . ALA A 1 176 ? 8.863 1.189 54.581 1.00 32.25 182 ALA A C 1
ATOM 1409 O O . ALA A 1 176 ? 8.848 2.149 53.797 1.00 28.82 182 ALA A O 1
ATOM 1411 N N . LYS A 1 177 ? 7.897 0.363 54.904 1.00 39.98 183 LYS A N 1
ATOM 1412 C CA . LYS A 1 177 ? 6.753 0.148 54.060 1.00 50.01 183 LYS A CA 1
ATOM 1413 C C . LYS A 1 177 ? 5.318 0.450 54.443 1.00 54.48 183 LYS A C 1
ATOM 1414 O O . LYS A 1 177 ? 4.644 -0.235 55.230 1.00 55.67 183 LYS A O 1
ATOM 1420 N N . GLU A 1 178 ? 4.945 1.514 53.755 1.00 58.63 184 GLU A N 1
ATOM 1421 C CA . GLU A 1 178 ? 3.602 2.025 53.683 1.00 63.54 184 GLU A CA 1
ATOM 1422 C C . GLU A 1 178 ? 3.779 3.183 52.698 1.00 65.30 184 GLU A C 1
ATOM 1423 O O . GLU A 1 178 ? 4.604 4.075 52.939 1.00 66.36 184 GLU A O 1
ATOM 1494 N N . VAL B 2 9 ? 19.551 27.283 33.987 1.00 14.43 9 VAL C N 1
ATOM 1495 C CA . VAL B 2 9 ? 18.855 27.265 35.273 1.00 17.31 9 VAL C CA 1
ATOM 1496 C C . VAL B 2 9 ? 17.639 28.197 35.155 1.00 16.52 9 VAL C C 1
ATOM 1497 O O . VAL B 2 9 ? 17.823 29.333 34.668 1.00 16.51 9 VAL C O 1
ATOM 1510 N N . ALA B 2 11 ? 13.656 29.959 36.613 1.00 20.81 11 ALA C N 1
ATOM 1511 C CA . ALA B 2 11 ? 13.101 30.487 37.845 1.00 20.69 11 ALA C CA 1
ATOM 1512 C C . ALA B 2 11 ? 12.248 29.446 38.556 1.00 20.96 11 ALA C C 1
ATOM 1513 O O . ALA B 2 11 ? 11.865 28.413 37.993 1.00 21.62 11 ALA C O 1
#

Radius of gyration: 14.83 Å; Cα contacts (8 Å, |Δi|>4): 460; chains: 2; bounding box: 35×45×33 Å

B-factor: mean 17.97, std 12.94, range [2.07, 74.39]